Protein AF-A0A9W7E853-F1 (afdb_monomer_lite)

Sequence (325 aa):
MSNEQLIPQIEAALKRLYDPRTSSLDRQKVESDLSLFKTSTPKSYLASLTSLTSHINDTGPSLSHHLQFFLGNVLLHFSGPKVLEGLGGEERRELERGVKNLVNNSFILHPGMLSRPTLQKILLTYVHISKASSSPQNPHFLTEIISTCSNSDPSIASLGSKLLSLIVEEFPNFEPPHTMRGHRRSEISSLLHSALPTIASCLPLTSSNPSTQRSSLNALLTILTYPTRFKITRTYNISPCITLPLVSSLLSTISTNSTNKTLALMCLNEITSQNCYPNEMAKEFIVKLASHVNQVVGEYTKILKNGGGTNVARTKPSEERSDEL

Structure (mmCIF, N/CA/C/O backbone):
data_AF-A0A9W7E853-F1
#
_entry.id   AF-A0A9W7E853-F1
#
loop_
_atom_site.group_PDB
_atom_site.id
_atom_site.type_symbol
_atom_site.label_atom_id
_atom_site.label_alt_id
_atom_site.label_comp_id
_atom_site.label_asym_id
_atom_site.label_entity_id
_atom_site.label_seq_id
_atom_site.pdbx_PDB_ins_code
_atom_site.Cartn_x
_atom_site.Cartn_y
_atom_site.Cartn_z
_atom_site.occupancy
_atom_site.B_iso_or_equiv
_atom_site.auth_seq_id
_atom_site.auth_comp_id
_atom_site.auth_asym_id
_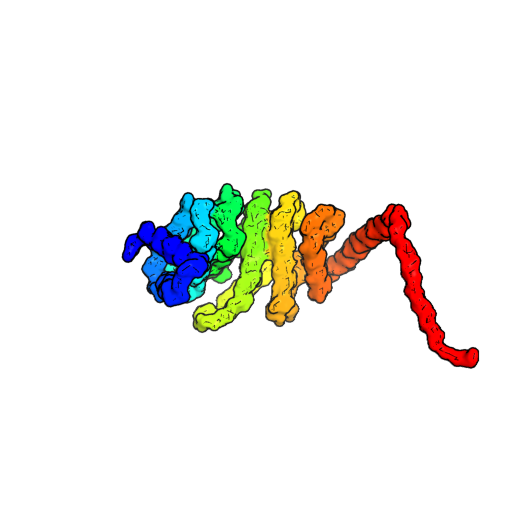atom_site.auth_atom_id
_atom_site.pdbx_PDB_model_num
ATOM 1 N N . MET A 1 1 ? -12.974 13.105 29.866 1.00 46.53 1 MET A N 1
ATOM 2 C CA . MET A 1 1 ? -12.548 11.737 30.239 1.00 46.53 1 MET A CA 1
ATOM 3 C C . MET A 1 1 ? -11.041 11.672 30.091 1.00 46.53 1 MET A C 1
ATOM 5 O O . MET A 1 1 ? -10.542 12.271 29.146 1.00 46.53 1 MET A O 1
ATOM 9 N N . SER A 1 2 ? -10.315 11.040 31.014 1.00 52.38 2 SER A N 1
ATOM 10 C CA . SER A 1 2 ? -8.870 10.860 30.837 1.00 52.38 2 SER A CA 1
ATOM 11 C C . SER A 1 2 ? -8.611 9.893 29.675 1.00 52.38 2 SER A C 1
ATOM 13 O O . SER A 1 2 ? -9.324 8.900 29.518 1.00 52.38 2 SER A O 1
ATOM 15 N N . ASN A 1 3 ? -7.601 10.184 28.848 1.00 56.66 3 ASN A N 1
ATOM 16 C CA . ASN A 1 3 ? -7.241 9.349 27.693 1.00 56.66 3 ASN A CA 1
ATOM 17 C C . ASN A 1 3 ? -6.871 7.906 28.100 1.00 56.66 3 ASN A C 1
ATOM 19 O O . ASN A 1 3 ? -7.054 6.983 27.313 1.00 56.66 3 ASN A O 1
ATOM 23 N N . GLU A 1 4 ? -6.435 7.693 29.345 1.00 57.66 4 GLU A N 1
ATOM 24 C CA . GLU A 1 4 ? -6.034 6.383 29.881 1.00 57.66 4 GLU A CA 1
ATOM 25 C C . GLU A 1 4 ? -7.196 5.390 30.058 1.00 57.66 4 GLU A C 1
ATOM 27 O O . GLU A 1 4 ? -6.991 4.183 29.965 1.00 57.66 4 GLU A O 1
ATOM 32 N N . GLN A 1 5 ? -8.432 5.861 30.262 1.00 68.25 5 GLN A N 1
ATOM 33 C CA . GLN A 1 5 ? -9.602 4.977 30.418 1.00 68.25 5 GLN A CA 1
ATOM 34 C C . GLN A 1 5 ? -10.330 4.692 29.099 1.00 68.25 5 GLN A C 1
ATOM 36 O O . GLN A 1 5 ? -11.185 3.809 29.036 1.00 68.25 5 GLN A O 1
ATOM 41 N N . LEU A 1 6 ? -9.993 5.425 28.040 1.00 74.75 6 LEU A N 1
ATOM 42 C CA . LEU A 1 6 ? -10.705 5.392 26.769 1.00 74.75 6 LEU A CA 1
ATOM 43 C C . LEU A 1 6 ? -10.485 4.076 26.008 1.00 74.75 6 LEU A C 1
ATOM 45 O O . LEU A 1 6 ? -11.437 3.483 25.506 1.00 74.75 6 LEU A O 1
ATOM 49 N N . ILE A 1 7 ? -9.242 3.596 25.931 1.00 76.44 7 ILE A N 1
ATOM 50 C CA . ILE A 1 7 ? -8.906 2.403 25.139 1.00 76.44 7 ILE A CA 1
ATOM 51 C C . ILE A 1 7 ? -9.523 1.123 25.728 1.00 76.44 7 ILE A C 1
ATOM 53 O O . ILE A 1 7 ? -10.171 0.395 24.972 1.00 76.44 7 ILE A O 1
ATOM 57 N N . PRO A 1 8 ? -9.443 0.863 27.051 1.00 81.25 8 PRO A N 1
ATOM 58 C CA . PRO A 1 8 ? -10.128 -0.283 27.653 1.00 81.25 8 PRO A CA 1
ATOM 59 C C . PRO A 1 8 ? -11.650 -0.257 27.448 1.00 81.25 8 PRO A C 1
ATOM 61 O O . PRO A 1 8 ? -12.274 -1.301 27.254 1.00 81.25 8 PRO A O 1
ATOM 64 N N . GLN A 1 9 ? -12.264 0.931 27.449 1.00 82.00 9 GLN A N 1
ATOM 65 C CA . GLN A 1 9 ? -13.699 1.086 27.193 1.00 82.00 9 GLN A CA 1
ATOM 66 C C . GLN A 1 9 ? -14.059 0.794 25.734 1.00 82.00 9 GLN A C 1
ATOM 68 O O . GLN A 1 9 ? -15.041 0.095 25.484 1.00 82.00 9 GLN A O 1
ATOM 73 N N . ILE A 1 10 ? -13.249 1.263 24.779 1.00 84.25 10 ILE A N 1
ATOM 74 C CA . ILE A 1 10 ? -13.399 0.926 23.357 1.00 84.25 10 ILE A CA 1
ATOM 75 C C . ILE A 1 10 ? -13.257 -0.583 23.160 1.00 84.25 10 ILE A C 1
ATOM 77 O O . ILE A 1 10 ? -14.055 -1.188 22.449 1.00 84.25 10 ILE A O 1
ATOM 81 N N . GLU A 1 11 ? -12.284 -1.222 23.806 1.00 85.38 11 GLU A N 1
ATOM 82 C CA . GLU A 1 11 ? -12.107 -2.668 23.697 1.00 85.38 11 GLU A CA 1
ATOM 83 C C . GLU A 1 11 ? -13.315 -3.436 24.250 1.00 85.38 11 GLU A C 1
ATOM 85 O O . GLU A 1 11 ? -13.808 -4.367 23.609 1.00 85.38 11 GLU A O 1
ATOM 90 N N . ALA A 1 12 ? -13.833 -3.027 25.411 1.00 86.56 12 ALA A N 1
ATOM 91 C CA . ALA A 1 12 ? -15.042 -3.607 25.986 1.00 86.56 12 ALA A CA 1
ATOM 92 C C . ALA A 1 12 ? -16.266 -3.401 25.077 1.00 86.56 12 ALA A C 1
ATOM 94 O O . ALA A 1 12 ? -17.067 -4.321 24.907 1.00 86.56 12 ALA A O 1
ATOM 95 N N . ALA A 1 13 ? -16.394 -2.224 24.460 1.00 87.75 13 ALA A N 1
ATOM 96 C CA . ALA A 1 13 ? -17.446 -1.917 23.498 1.00 87.75 13 ALA A CA 1
ATOM 97 C C . ALA A 1 13 ? -17.342 -2.805 22.247 1.00 87.75 13 ALA A C 1
ATOM 99 O O . ALA A 1 13 ? -18.321 -3.440 21.862 1.00 87.75 13 ALA A O 1
ATOM 100 N N . LEU A 1 14 ? -16.149 -2.948 21.664 1.00 88.88 14 LEU A N 1
ATOM 101 C CA . LEU A 1 14 ? -15.919 -3.818 20.506 1.00 88.88 14 LEU A CA 1
ATOM 102 C C . LEU A 1 14 ? -16.202 -5.290 20.826 1.00 88.88 14 LEU A C 1
ATOM 104 O O . LEU A 1 14 ? -16.807 -5.979 20.009 1.00 88.88 14 LEU A O 1
ATOM 108 N N . LYS A 1 15 ? -15.828 -5.772 22.019 1.00 89.19 15 LYS A N 1
ATOM 109 C CA . LYS A 1 15 ? -16.166 -7.136 22.462 1.00 89.19 15 LYS A CA 1
ATOM 110 C C . LYS A 1 15 ? -17.676 -7.364 22.469 1.00 89.19 15 LYS A C 1
ATOM 112 O O . LYS A 1 15 ? -18.119 -8.381 21.956 1.00 89.19 15 LYS A O 1
ATOM 117 N N . ARG A 1 16 ? -18.466 -6.407 22.972 1.00 88.50 16 ARG A N 1
ATOM 118 C CA . ARG A 1 16 ? -19.939 -6.489 22.930 1.00 88.50 16 ARG A CA 1
ATOM 119 C C . ARG A 1 16 ? -20.466 -6.436 21.499 1.00 88.50 16 ARG A C 1
ATOM 121 O O . ARG A 1 16 ? -21.349 -7.215 21.159 1.00 88.50 16 ARG A O 1
ATOM 128 N N . LEU A 1 17 ? -19.919 -5.553 20.664 1.00 90.69 17 LEU A N 1
ATOM 129 C CA . LEU A 1 17 ? -20.357 -5.382 19.279 1.00 90.69 17 LEU A CA 1
ATOM 130 C C . LEU A 1 17 ? -20.241 -6.679 18.466 1.00 90.69 17 LEU A C 1
ATOM 132 O O . LEU A 1 17 ? -21.180 -7.050 17.765 1.00 90.69 17 LEU A O 1
ATOM 136 N N . TYR A 1 18 ? -19.110 -7.376 18.593 1.00 88.25 18 TYR A N 1
ATOM 137 C CA . TYR A 1 18 ? -18.832 -8.611 17.854 1.00 88.25 18 TYR A CA 1
ATOM 138 C C . TYR A 1 18 ? -19.276 -9.893 18.578 1.00 88.25 18 TYR A C 1
ATOM 140 O O . TYR A 1 18 ? -19.138 -10.978 18.014 1.00 88.25 18 TYR A O 1
ATOM 148 N N . ASP A 1 19 ? -19.823 -9.806 19.796 1.00 89.31 19 ASP A N 1
ATOM 149 C CA . ASP A 1 19 ? -20.374 -10.974 20.487 1.00 89.31 19 ASP A CA 1
ATOM 150 C C . ASP A 1 19 ? -21.728 -11.361 19.858 1.00 89.31 19 ASP A C 1
ATOM 152 O O . ASP A 1 19 ? -22.664 -10.546 19.862 1.00 89.31 19 ASP A O 1
ATOM 156 N N . PRO A 1 20 ? -21.882 -12.595 19.328 1.00 89.25 20 PRO A N 1
ATOM 157 C CA . PRO A 1 20 ? -23.130 -13.070 18.735 1.00 89.25 20 PRO A CA 1
ATOM 158 C C . PRO A 1 20 ? -24.325 -13.028 19.700 1.00 89.25 20 PRO A C 1
ATOM 160 O O . PRO A 1 20 ? -25.459 -12.956 19.232 1.00 89.25 20 PRO A O 1
ATOM 163 N N . ARG A 1 21 ? -24.086 -13.030 21.018 1.00 92.75 21 ARG A N 1
ATOM 164 C CA . ARG A 1 21 ? -25.113 -13.029 22.074 1.00 92.75 21 ARG A CA 1
ATOM 165 C C . ARG A 1 21 ? -25.643 -11.637 22.417 1.00 92.75 21 ARG A C 1
ATOM 167 O O . ARG A 1 21 ? -26.672 -11.533 23.079 1.00 92.75 21 ARG A O 1
ATOM 174 N N . THR A 1 22 ? -24.962 -10.575 21.991 1.00 91.31 22 THR A N 1
ATOM 175 C CA . THR A 1 22 ? -25.400 -9.196 22.244 1.00 91.31 22 THR A CA 1
ATOM 176 C C . THR A 1 22 ? -26.661 -8.876 21.448 1.00 91.31 22 THR A C 1
ATOM 178 O O . THR A 1 22 ? -26.741 -9.181 20.255 1.00 91.31 22 THR A O 1
ATOM 181 N N . SER A 1 23 ? -27.640 -8.240 22.100 1.00 93.94 23 SER A N 1
ATOM 182 C CA . SER A 1 23 ? -28.913 -7.866 21.477 1.00 93.94 23 SER A CA 1
ATOM 183 C C . SER A 1 23 ? -28.716 -6.853 20.338 1.00 93.94 23 SER A C 1
ATOM 185 O O . SER A 1 23 ? -27.751 -6.086 20.326 1.00 93.94 23 SER A O 1
ATOM 187 N N . SER A 1 24 ? -29.636 -6.820 19.369 1.00 91.88 24 SER A N 1
ATOM 188 C CA . SER A 1 24 ? -29.575 -5.863 18.252 1.00 91.88 24 SER A CA 1
ATOM 189 C C . SER A 1 24 ? -29.629 -4.405 18.723 1.00 91.88 24 SER A C 1
ATOM 191 O O . SER A 1 24 ? -28.895 -3.570 18.197 1.00 91.88 24 SER A O 1
ATOM 193 N N . LEU A 1 25 ? -30.444 -4.114 19.741 1.00 92.25 25 LEU A N 1
ATOM 194 C CA . LEU A 1 25 ? -30.567 -2.787 20.347 1.00 92.25 25 LEU A CA 1
ATOM 195 C C . LEU A 1 25 ? -29.253 -2.353 21.016 1.00 92.25 25 LEU A C 1
ATOM 197 O O . LEU A 1 25 ? -28.788 -1.233 20.806 1.00 92.25 25 LEU A O 1
ATOM 201 N N . ASP A 1 26 ? -28.623 -3.254 21.774 1.00 89.44 26 ASP A N 1
ATOM 202 C CA . ASP A 1 26 ? -27.344 -2.968 22.427 1.00 89.44 26 ASP A CA 1
ATOM 203 C C . ASP A 1 26 ? -26.219 -2.786 21.405 1.00 89.44 26 ASP A C 1
ATOM 205 O O . ASP A 1 26 ? -25.385 -1.897 21.572 1.00 89.44 26 ASP A O 1
ATOM 209 N N . ARG A 1 27 ? -26.209 -3.567 20.313 1.00 89.50 27 ARG A N 1
ATOM 210 C CA . ARG A 1 27 ? -25.250 -3.370 19.213 1.00 89.50 27 ARG A CA 1
ATOM 211 C C . ARG A 1 27 ? -25.406 -1.999 18.566 1.00 89.50 27 ARG A C 1
ATOM 213 O O . ARG A 1 27 ? -24.406 -1.307 18.424 1.00 89.50 27 ARG A O 1
ATOM 220 N N . GLN A 1 28 ? -26.630 -1.574 18.245 1.00 89.81 28 GLN A N 1
ATOM 221 C CA . GLN A 1 28 ? -26.878 -0.244 17.670 1.00 89.81 28 GLN A CA 1
ATOM 222 C C . GLN A 1 28 ? -26.413 0.879 18.600 1.00 89.81 28 GLN A C 1
ATOM 224 O O . GLN A 1 28 ? -25.805 1.849 18.148 1.00 89.81 28 GLN A O 1
ATOM 229 N N . LYS A 1 29 ? -26.648 0.738 19.910 1.00 89.38 29 LYS A N 1
ATOM 230 C CA . LYS A 1 29 ? -26.163 1.704 20.898 1.00 89.38 29 LYS A CA 1
ATOM 231 C C . LYS A 1 29 ? -24.634 1.764 20.919 1.00 89.38 29 LYS A C 1
ATOM 233 O O . LYS A 1 29 ? -24.069 2.849 20.845 1.00 89.38 29 LYS A O 1
ATOM 238 N N . VAL A 1 30 ? -23.970 0.609 20.943 1.00 88.88 30 VAL A N 1
ATOM 239 C CA . VAL A 1 30 ? -22.504 0.523 20.899 1.00 88.88 30 VAL A CA 1
ATOM 240 C C . VAL A 1 30 ? -21.937 1.110 19.600 1.00 88.88 30 VAL A C 1
ATOM 242 O O . VAL A 1 30 ? -20.944 1.832 19.649 1.00 88.88 30 VAL A O 1
ATOM 245 N N . GLU A 1 31 ? -22.552 0.851 18.445 1.00 86.81 31 GLU A N 1
ATOM 246 C CA . GLU A 1 31 ? -22.149 1.455 17.166 1.00 86.81 31 GLU A CA 1
ATOM 247 C C . GLU A 1 31 ? -22.293 2.975 17.185 1.00 86.81 31 GLU A C 1
ATOM 249 O O . GLU A 1 31 ? -21.373 3.680 16.769 1.00 86.81 31 GLU A O 1
ATOM 254 N N . SER A 1 32 ? -23.412 3.480 17.712 1.00 85.56 32 SER A N 1
ATOM 255 C CA . SER A 1 32 ? -23.642 4.912 17.891 1.00 85.56 32 SER A CA 1
ATOM 256 C C . SER A 1 32 ? -22.562 5.528 18.784 1.00 85.56 32 SER A C 1
ATOM 258 O O . SER A 1 32 ? -21.917 6.495 18.379 1.00 85.56 32 SER A O 1
ATOM 260 N N . ASP A 1 33 ? -22.280 4.929 19.941 1.00 83.19 33 ASP A N 1
ATOM 261 C CA . ASP A 1 33 ? -21.270 5.420 20.885 1.00 83.19 33 ASP A CA 1
ATOM 262 C C . ASP A 1 33 ? -19.856 5.422 20.270 1.00 83.19 33 ASP A C 1
ATOM 264 O O . ASP A 1 33 ? -19.110 6.396 20.391 1.00 83.19 33 ASP A O 1
ATOM 268 N N . LEU A 1 34 ? -19.494 4.366 19.533 1.00 83.62 34 LEU A N 1
ATOM 269 C CA . LEU A 1 34 ? -18.225 4.291 18.800 1.00 83.62 34 LEU A CA 1
ATOM 270 C C . LEU A 1 34 ? -18.165 5.278 17.622 1.00 83.62 34 LEU A C 1
ATOM 272 O O . LEU A 1 34 ? -17.079 5.738 17.262 1.00 83.62 34 LEU A O 1
ATOM 276 N N . SER A 1 35 ? -19.302 5.618 17.012 1.00 80.44 35 SER A N 1
ATOM 277 C CA . SER A 1 35 ? -19.371 6.607 15.933 1.00 80.44 35 SER A CA 1
ATOM 278 C C . SER A 1 35 ? -19.188 8.034 16.446 1.00 80.44 35 SER A C 1
ATOM 280 O O . SER A 1 35 ? -18.512 8.824 15.786 1.00 80.44 35 SER A O 1
ATOM 282 N N . LEU A 1 36 ? -19.673 8.334 17.658 1.00 75.44 36 LEU A N 1
ATOM 283 C CA . LEU A 1 36 ? -19.478 9.628 18.316 1.00 75.44 36 LEU A CA 1
ATOM 284 C C . LEU A 1 36 ? -17.994 9.942 18.517 1.00 75.44 36 LEU A C 1
ATOM 286 O O . LEU A 1 36 ? -17.584 11.100 18.437 1.00 75.44 36 LEU A O 1
ATOM 290 N N . PHE A 1 37 ? -17.164 8.905 18.670 1.00 70.56 37 PHE A N 1
ATOM 291 C CA . PHE A 1 37 ? -15.714 9.051 18.717 1.00 70.56 37 PHE A CA 1
ATOM 292 C C . PHE A 1 37 ? -15.145 9.741 17.467 1.00 70.56 37 PHE A C 1
ATOM 294 O O . PHE A 1 37 ? -14.147 10.448 17.558 1.00 70.56 37 PHE A O 1
ATOM 301 N N . LYS A 1 38 ? -15.789 9.590 16.304 1.00 66.81 38 LYS A N 1
ATOM 302 C CA . LYS A 1 38 ? -15.373 10.188 15.026 1.00 66.81 38 LYS A CA 1
ATOM 303 C C . LYS A 1 38 ? -15.909 11.612 14.794 1.00 66.81 38 LYS A C 1
ATOM 305 O O . LYS A 1 38 ? -15.484 12.240 13.824 1.00 66.81 38 LYS A O 1
ATOM 310 N N . THR A 1 39 ? -16.838 12.108 15.620 1.00 64.69 39 THR A N 1
ATOM 311 C CA . THR A 1 39 ? -17.609 13.346 15.357 1.00 64.69 39 THR A CA 1
ATOM 312 C C . THR A 1 39 ? -17.397 14.503 16.349 1.00 64.69 39 THR A C 1
ATOM 314 O O . THR A 1 39 ? -17.970 15.571 16.153 1.00 64.69 39 THR A O 1
ATOM 317 N N . SER A 1 40 ? -16.607 14.325 17.409 1.00 60.56 40 SER A N 1
ATOM 318 C CA . SER A 1 40 ? -16.110 15.369 18.328 1.00 60.56 40 SER A CA 1
ATOM 319 C C . SER A 1 40 ? -15.268 16.464 17.622 1.00 60.56 40 SER A C 1
ATOM 321 O O . SER A 1 40 ? -15.069 16.453 16.410 1.00 60.56 40 SER A O 1
ATOM 323 N N . THR A 1 41 ? -14.789 17.479 18.353 1.00 56.69 41 THR A N 1
ATOM 324 C CA . THR A 1 41 ? -14.128 18.670 17.774 1.00 56.69 41 THR A CA 1
ATOM 325 C C . THR A 1 41 ? -12.612 18.494 17.517 1.00 56.69 41 THR A C 1
ATOM 327 O O . THR A 1 41 ? -11.916 17.937 18.370 1.00 56.69 41 THR A O 1
ATOM 330 N N . PRO A 1 42 ? -12.044 19.050 16.417 1.00 58.12 42 PRO A N 1
ATOM 331 C CA . PRO A 1 42 ? -10.660 18.823 15.950 1.00 58.12 42 PRO A CA 1
ATOM 332 C C . PRO A 1 42 ? -9.539 18.959 16.997 1.00 58.12 42 PRO A C 1
ATOM 334 O O . PRO A 1 42 ? -8.662 18.103 17.068 1.00 58.12 42 PRO A O 1
ATOM 337 N N . LYS A 1 43 ? -9.576 19.995 17.847 1.00 58.78 43 LYS A N 1
ATOM 338 C CA . LYS A 1 43 ? -8.529 20.262 18.857 1.00 58.78 43 LYS A CA 1
ATOM 339 C C . LYS A 1 43 ? -8.526 19.277 20.027 1.00 58.78 43 LYS A C 1
ATOM 341 O O . LYS A 1 43 ? -7.485 19.044 20.628 1.00 58.78 43 LYS A O 1
ATOM 346 N N . SER A 1 44 ? -9.675 18.681 20.346 1.00 61.97 44 SER A N 1
ATOM 347 C CA . SER A 1 44 ? -9.773 17.688 21.424 1.00 61.97 44 SER A CA 1
ATOM 348 C C . SER A 1 44 ? -9.140 16.340 21.054 1.00 61.97 44 SER A C 1
ATOM 350 O O . SER A 1 44 ? -8.879 15.523 21.934 1.00 61.97 44 SER A O 1
ATOM 352 N N . TYR A 1 45 ? -8.843 16.124 19.768 1.00 67.88 45 TYR A N 1
ATOM 353 C CA . TYR A 1 45 ? -8.383 14.839 19.258 1.00 67.88 45 TYR A CA 1
ATOM 354 C C . TYR A 1 45 ? -6.885 14.644 19.218 1.00 67.88 45 TYR A C 1
ATOM 356 O O . TYR A 1 45 ? -6.477 13.492 19.232 1.00 67.88 45 TYR A O 1
ATOM 364 N N . LEU A 1 46 ? -6.061 15.695 19.175 1.00 69.94 46 LEU A N 1
ATOM 365 C CA . LEU A 1 46 ? -4.611 15.502 19.077 1.00 69.94 46 LEU A CA 1
ATOM 366 C C . LEU A 1 46 ? -4.094 14.653 20.243 1.00 69.94 46 LEU A C 1
ATOM 368 O O . LEU A 1 46 ? -3.421 13.655 20.022 1.00 69.94 46 LEU A O 1
ATOM 372 N N . ALA A 1 47 ? -4.514 14.970 21.470 1.00 70.69 47 ALA A N 1
ATOM 373 C CA . ALA A 1 47 ? -4.142 14.200 22.653 1.00 70.69 47 ALA A CA 1
ATOM 374 C C . ALA A 1 47 ? -4.608 12.735 22.567 1.00 70.69 47 ALA A C 1
ATOM 376 O O . ALA A 1 47 ? -3.868 11.826 22.941 1.00 70.69 47 ALA A O 1
ATOM 377 N N . SER A 1 48 ? -5.814 12.491 22.045 1.00 72.12 48 SER A N 1
ATOM 378 C CA . SER A 1 48 ? -6.318 11.133 21.830 1.00 72.12 48 SER A CA 1
ATOM 379 C C . SER A 1 48 ? -5.578 10.422 20.695 1.00 72.12 48 SER A C 1
ATOM 381 O O . SER A 1 48 ? -5.285 9.246 20.828 1.00 72.12 48 SER A O 1
ATOM 383 N N . LEU A 1 49 ? -5.206 11.104 19.611 1.00 75.75 49 LEU A N 1
ATOM 384 C CA . LEU A 1 49 ? -4.456 10.536 18.489 1.00 75.75 49 LEU A CA 1
ATOM 385 C C . LEU A 1 49 ? -3.022 10.194 18.885 1.00 75.75 49 LEU A C 1
ATOM 387 O O . LEU A 1 49 ? -2.581 9.076 18.628 1.00 75.75 49 LEU A O 1
ATOM 391 N N . THR A 1 50 ? -2.317 11.103 19.561 1.00 77.00 50 THR A N 1
ATOM 392 C CA . THR A 1 50 ? -0.980 10.840 20.101 1.00 77.00 50 THR A CA 1
ATOM 393 C C . THR A 1 50 ? -1.043 9.672 21.088 1.00 77.00 50 THR A C 1
ATOM 395 O O . THR A 1 50 ? -0.275 8.720 20.956 1.00 77.00 50 THR A O 1
ATOM 398 N N . SER A 1 51 ? -2.027 9.658 21.995 1.00 76.00 51 SER A N 1
ATOM 399 C CA . SER A 1 51 ? -2.242 8.544 22.930 1.00 76.00 51 SER A CA 1
ATOM 400 C C . SER A 1 51 ? -2.540 7.219 22.217 1.00 76.00 51 SER A C 1
ATOM 402 O O . SER A 1 51 ? -1.956 6.196 22.566 1.00 76.00 51 SER A O 1
ATOM 404 N N . LEU A 1 52 ? -3.376 7.230 21.173 1.00 77.50 52 LEU A N 1
ATOM 405 C CA . LEU A 1 52 ? -3.673 6.049 20.362 1.00 77.50 52 LEU A CA 1
ATOM 406 C C . LEU A 1 52 ? -2.430 5.537 19.628 1.00 77.50 52 LEU A C 1
ATOM 408 O O . LEU A 1 52 ? -2.165 4.339 19.653 1.00 77.50 52 LEU A O 1
ATOM 412 N N . THR A 1 53 ? -1.652 6.420 18.995 1.00 82.19 53 THR A N 1
ATOM 413 C CA . THR A 1 53 ? -0.412 6.018 18.311 1.00 82.19 53 THR A CA 1
ATOM 414 C C . THR A 1 53 ? 0.621 5.452 19.284 1.00 82.19 53 THR A C 1
ATOM 416 O O . THR A 1 53 ? 1.222 4.427 18.970 1.00 82.19 53 THR A O 1
ATOM 419 N N . SER A 1 54 ? 0.779 6.045 20.476 1.00 82.12 54 SER A N 1
ATOM 420 C CA . SER A 1 54 ? 1.639 5.500 21.536 1.00 82.12 54 SER A CA 1
ATOM 421 C C . SER A 1 54 ? 1.154 4.124 21.972 1.00 82.12 54 SER A C 1
ATOM 423 O O . SER A 1 54 ? 1.914 3.169 21.941 1.00 82.12 54 SER A O 1
ATOM 425 N N . HIS A 1 55 ? -0.139 3.975 22.266 1.00 80.38 55 HIS A N 1
ATOM 426 C CA . HIS A 1 55 ? -0.671 2.708 22.749 1.00 80.38 55 HIS A CA 1
ATOM 427 C C . HIS A 1 55 ? -0.490 1.565 21.743 1.00 80.38 55 HIS A C 1
ATOM 429 O O . HIS A 1 55 ? -0.102 0.466 22.133 1.00 80.38 55 HIS A O 1
ATOM 435 N N . ILE A 1 56 ? -0.720 1.811 20.446 1.00 82.31 56 ILE A N 1
ATOM 436 C CA . ILE A 1 56 ? -0.469 0.798 19.408 1.00 82.31 56 ILE A CA 1
ATOM 437 C C . ILE A 1 56 ? 1.031 0.487 19.301 1.00 82.31 56 ILE A C 1
ATOM 439 O O . ILE A 1 56 ? 1.385 -0.666 19.078 1.00 82.31 56 ILE A O 1
ATOM 443 N N . ASN A 1 57 ? 1.913 1.475 19.472 1.00 81.44 57 ASN A N 1
ATOM 444 C CA . ASN A 1 57 ? 3.358 1.236 19.489 1.00 81.44 57 ASN A CA 1
ATOM 445 C C . ASN A 1 57 ? 3.793 0.370 20.675 1.00 81.44 57 ASN A C 1
ATOM 447 O O . ASN A 1 57 ? 4.591 -0.544 20.490 1.00 81.44 57 ASN A O 1
ATOM 451 N N . ASP A 1 58 ? 3.244 0.630 21.859 1.00 80.62 58 ASP A N 1
ATOM 452 C CA . ASP A 1 58 ? 3.674 -0.012 23.104 1.00 80.62 58 ASP A CA 1
ATOM 453 C C . ASP A 1 58 ? 3.071 -1.415 23.273 1.00 80.62 58 ASP A C 1
ATOM 455 O O . ASP A 1 58 ? 3.702 -2.319 23.818 1.00 80.62 58 ASP A O 1
ATOM 459 N N . THR A 1 59 ? 1.836 -1.612 22.804 1.00 80.38 59 THR A N 1
ATOM 460 C CA . THR A 1 59 ? 1.048 -2.833 23.063 1.00 80.38 59 THR A CA 1
ATOM 461 C C . THR A 1 59 ? 0.578 -3.544 21.799 1.00 80.38 59 THR A C 1
ATOM 463 O O . THR A 1 59 ? -0.093 -4.565 21.887 1.00 80.38 59 THR A O 1
ATOM 466 N N . GLY A 1 60 ? 0.947 -3.058 20.610 1.00 74.88 60 GLY A N 1
ATOM 467 C CA . GLY A 1 60 ? 0.491 -3.561 19.309 1.00 74.88 60 GLY A CA 1
ATOM 468 C C . GLY A 1 60 ? 0.322 -5.084 19.208 1.00 74.88 60 GLY A C 1
ATOM 469 O O . GLY A 1 60 ? -0.775 -5.520 18.848 1.00 74.88 60 GLY A O 1
ATOM 470 N N . PRO A 1 61 ? 1.333 -5.901 19.580 1.00 76.06 61 PRO A N 1
ATOM 471 C CA . PRO A 1 61 ? 1.246 -7.360 19.500 1.00 76.06 61 PRO A CA 1
ATOM 472 C C . PRO A 1 61 ? 0.195 -7.997 20.423 1.00 76.06 61 PRO A C 1
ATOM 474 O O . PRO A 1 61 ? -0.301 -9.076 20.111 1.00 76.06 61 PRO A O 1
ATOM 477 N N . SER A 1 62 ? -0.134 -7.371 21.558 1.00 81.31 62 SER A N 1
ATOM 478 C CA . SER A 1 62 ? -1.096 -7.888 22.543 1.00 81.31 62 SER A CA 1
ATOM 479 C C . SER A 1 62 ? -2.527 -7.384 22.324 1.00 81.31 62 SER A C 1
ATOM 481 O O . SER A 1 62 ? -3.462 -7.912 22.930 1.00 81.31 62 SER A O 1
ATOM 483 N N . LEU A 1 63 ? -2.731 -6.406 21.435 1.00 82.56 63 LEU A N 1
ATOM 484 C CA . LEU A 1 63 ? -4.061 -5.905 21.091 1.00 82.56 63 LEU A CA 1
ATOM 485 C C . LEU A 1 63 ? -4.856 -6.929 20.274 1.00 82.56 63 LEU A C 1
ATOM 487 O O . LEU A 1 63 ? -4.360 -7.510 19.308 1.00 82.56 63 LEU A O 1
ATOM 491 N N . SER A 1 64 ? -6.145 -7.076 20.591 1.00 85.00 64 SER A N 1
ATOM 492 C CA . SER A 1 64 ? -7.050 -7.892 19.773 1.00 85.00 64 SER A CA 1
ATOM 493 C C . SER A 1 64 ? -7.151 -7.358 18.335 1.00 85.00 64 SER A C 1
ATOM 495 O O . SER A 1 64 ? -7.145 -6.146 18.105 1.00 85.00 64 SER A O 1
ATOM 497 N N . HIS A 1 65 ? -7.313 -8.245 17.346 1.00 84.75 65 HIS A N 1
ATOM 498 C CA . HIS A 1 65 ? -7.416 -7.842 15.934 1.00 84.75 65 HIS A CA 1
ATOM 499 C C . HIS A 1 65 ? -8.548 -6.835 15.665 1.00 84.75 65 HIS A C 1
ATOM 501 O O . HIS A 1 65 ? -8.364 -5.905 14.879 1.00 84.75 65 HIS A O 1
ATOM 507 N N . HIS A 1 66 ? -9.694 -6.977 16.341 1.00 85.44 66 HIS A N 1
ATOM 508 C CA . HIS A 1 66 ? -10.816 -6.038 16.233 1.00 85.44 66 HIS A CA 1
ATOM 509 C C . HIS A 1 66 ? -10.437 -4.641 16.735 1.00 85.44 66 HIS A C 1
ATOM 511 O O . HIS A 1 66 ? -10.758 -3.647 16.080 1.00 85.44 66 HIS A O 1
ATOM 517 N N . LEU A 1 67 ? -9.710 -4.563 17.855 1.00 85.12 67 LEU A N 1
ATOM 518 C CA . LEU A 1 67 ? -9.222 -3.300 18.398 1.00 85.12 67 LEU A CA 1
ATOM 519 C C . LEU A 1 67 ? -8.169 -2.677 17.480 1.00 85.12 67 LEU A C 1
ATOM 521 O O . LEU A 1 67 ? -8.321 -1.520 17.100 1.00 85.12 67 LEU A O 1
ATOM 525 N N . GLN A 1 68 ? -7.173 -3.446 17.027 1.00 86.31 68 GLN A N 1
ATOM 526 C CA . GLN A 1 68 ? -6.191 -2.972 16.044 1.00 86.31 68 GLN A CA 1
ATOM 527 C C . GLN A 1 68 ? -6.883 -2.381 14.803 1.00 86.31 68 GLN A C 1
ATOM 529 O O . GLN A 1 68 ? -6.542 -1.292 14.344 1.00 86.31 68 GLN A O 1
ATOM 534 N N . PHE A 1 69 ? -7.871 -3.090 14.249 1.00 87.75 69 PHE A N 1
ATOM 535 C CA . PHE A 1 69 ? -8.585 -2.666 13.045 1.00 87.75 69 PHE A CA 1
ATOM 536 C C . PHE A 1 69 ? -9.431 -1.407 13.265 1.00 87.75 69 PHE A C 1
ATOM 538 O O . PHE A 1 69 ? -9.479 -0.544 12.379 1.00 87.75 69 PHE A O 1
ATOM 545 N N . PHE A 1 70 ? -10.093 -1.302 14.422 1.00 87.56 70 PHE A N 1
ATOM 546 C CA . PHE A 1 70 ? -10.859 -0.122 14.819 1.00 87.56 70 PHE A CA 1
ATOM 547 C C . PHE A 1 70 ? -9.947 1.092 15.000 1.00 87.56 70 PHE A C 1
ATOM 549 O O . PHE A 1 70 ? -10.211 2.138 14.411 1.00 87.56 70 PHE A O 1
ATOM 556 N N . LEU A 1 71 ? -8.832 0.945 15.717 1.00 85.12 71 LEU A N 1
ATOM 557 C CA . LEU A 1 71 ? -7.869 2.027 15.913 1.00 85.12 71 LEU A CA 1
ATOM 558 C C . LEU A 1 71 ? -7.238 2.485 14.589 1.00 85.12 71 LEU A C 1
ATOM 560 O O . LEU A 1 71 ? -7.108 3.683 14.352 1.00 85.12 71 LEU A O 1
ATOM 564 N N . GLY A 1 72 ? -6.952 1.556 13.671 1.00 87.81 72 GLY A N 1
ATOM 565 C CA . GLY A 1 72 ? -6.532 1.901 12.310 1.00 87.81 72 GLY A CA 1
ATOM 566 C C . GLY A 1 72 ? -7.593 2.690 11.528 1.00 87.81 72 GLY A C 1
ATOM 567 O O . GLY A 1 72 ? -7.253 3.622 10.808 1.00 87.81 72 GLY A O 1
ATOM 568 N N . ASN A 1 73 ? -8.885 2.365 11.683 1.00 87.75 73 ASN A N 1
ATOM 569 C CA . ASN A 1 73 ? -9.986 3.141 11.083 1.00 87.75 73 ASN A CA 1
ATOM 570 C C . ASN A 1 73 ? -10.099 4.546 11.669 1.00 87.75 73 ASN A C 1
ATOM 572 O O . ASN A 1 73 ? -10.412 5.492 10.953 1.00 87.75 73 ASN A O 1
ATOM 576 N N . VAL A 1 74 ? -9.905 4.659 12.978 1.00 85.69 74 VAL A N 1
ATOM 577 C CA . VAL A 1 74 ? -9.927 5.926 13.700 1.00 85.69 74 VAL A CA 1
ATOM 578 C C . VAL A 1 74 ? -8.807 6.827 13.186 1.00 85.69 74 VAL A C 1
ATOM 580 O O . VAL A 1 74 ? -9.090 7.927 12.723 1.00 85.69 74 VAL A O 1
ATOM 583 N N . LEU A 1 75 ? -7.562 6.341 13.167 1.00 87.12 75 LEU A N 1
ATOM 584 C CA . LEU A 1 75 ? -6.421 7.095 12.637 1.00 87.12 75 LEU A CA 1
ATOM 585 C C . LEU A 1 75 ? -6.646 7.525 11.182 1.00 87.12 75 LEU A C 1
ATOM 587 O O . LEU A 1 75 ? -6.450 8.694 10.850 1.00 87.12 75 LEU A O 1
ATOM 591 N N . LEU A 1 76 ? -7.153 6.619 10.342 1.00 86.75 76 LEU A N 1
ATOM 592 C CA . LEU A 1 76 ? -7.459 6.930 8.950 1.00 86.75 76 LEU A CA 1
ATOM 593 C C . LEU A 1 76 ? -8.525 8.027 8.820 1.00 86.75 76 LEU A C 1
ATOM 595 O O . LEU A 1 76 ? -8.333 8.971 8.056 1.00 86.75 76 LEU A O 1
ATOM 599 N N . HIS A 1 77 ? -9.613 7.952 9.590 1.00 83.62 77 HIS A N 1
ATOM 600 C CA . HIS A 1 77 ? -10.650 8.991 9.628 1.00 83.62 77 HIS A CA 1
ATOM 601 C C . HIS A 1 77 ? -10.066 10.360 10.001 1.00 83.62 77 HIS A C 1
ATOM 603 O O . HIS A 1 77 ? -10.347 11.363 9.346 1.00 83.62 77 HIS A O 1
ATOM 609 N N . PHE A 1 78 ? -9.193 10.392 11.008 1.00 79.19 78 PHE A N 1
ATOM 610 C CA . PHE A 1 78 ? -8.554 11.620 11.478 1.00 79.19 78 PHE A CA 1
ATOM 611 C C . PHE A 1 78 ? -7.443 12.151 10.565 1.00 79.19 78 PHE A C 1
ATOM 613 O O . PHE A 1 78 ? -7.080 13.319 10.666 1.00 79.19 78 PHE A O 1
ATOM 620 N N . SER A 1 79 ? -6.959 11.348 9.617 1.00 80.31 79 SER A N 1
ATOM 621 C CA . SER A 1 79 ? -6.112 11.827 8.517 1.00 80.31 79 SER A CA 1
ATOM 622 C C . SER A 1 79 ? -6.898 12.494 7.378 1.00 80.31 79 SER A C 1
ATOM 624 O O . SER A 1 79 ? -6.316 12.904 6.376 1.00 80.31 79 SER A O 1
ATOM 626 N N . GLY A 1 80 ? -8.224 12.612 7.505 1.00 77.75 80 GLY A N 1
ATOM 627 C CA . GLY A 1 80 ? -9.067 13.264 6.510 1.00 77.75 80 GLY A CA 1
ATOM 628 C C . GLY A 1 80 ? -8.761 14.767 6.355 1.00 77.75 80 GLY A C 1
ATOM 629 O O . GLY A 1 80 ? -8.445 15.434 7.346 1.00 77.75 80 GLY A O 1
ATOM 630 N N . PRO A 1 81 ? -8.928 15.351 5.148 1.00 71.00 81 PRO A N 1
ATOM 631 C CA . PRO A 1 81 ? -8.583 16.751 4.868 1.00 71.00 81 PRO A CA 1
ATOM 632 C C . PRO A 1 81 ? -9.204 17.755 5.846 1.00 71.00 81 PRO A C 1
ATOM 634 O O . PRO A 1 81 ? -8.508 18.632 6.345 1.00 71.00 81 PRO A O 1
ATOM 637 N N . LYS A 1 82 ? -10.488 17.571 6.191 1.00 71.69 82 LYS A N 1
ATOM 638 C CA . LYS A 1 82 ? -11.227 18.449 7.116 1.00 71.69 82 LYS A CA 1
ATOM 639 C C . LYS A 1 82 ? -10.601 18.516 8.510 1.00 71.69 82 LYS A C 1
ATOM 641 O O . LYS A 1 82 ? -10.624 19.566 9.140 1.00 71.69 82 LYS A O 1
ATOM 646 N N . VAL A 1 83 ? -10.072 17.394 9.000 1.00 75.81 83 VAL A N 1
ATOM 647 C CA . VAL A 1 83 ? -9.423 17.336 10.315 1.00 75.81 83 VAL A CA 1
ATOM 648 C C . VAL A 1 83 ? -8.043 17.968 10.218 1.00 75.81 83 VAL A C 1
ATOM 650 O O . VAL A 1 83 ? -7.726 18.851 11.008 1.00 75.81 83 VAL A O 1
ATOM 653 N N . LEU A 1 84 ? -7.249 17.573 9.217 1.00 76.88 84 LEU A N 1
ATOM 654 C CA . LEU A 1 84 ? -5.883 18.068 9.052 1.00 76.88 84 LEU A CA 1
ATOM 655 C C . LEU A 1 84 ? -5.829 19.584 8.829 1.00 76.88 84 LEU A C 1
ATOM 657 O O . LEU A 1 84 ? -4.931 20.228 9.365 1.00 76.88 84 LEU A O 1
ATOM 661 N N . GLU A 1 85 ? -6.776 20.166 8.086 1.00 75.00 85 GLU A N 1
ATOM 662 C CA . GLU A 1 85 ? -6.912 21.621 7.891 1.00 75.00 85 GLU A CA 1
ATOM 663 C C . GLU A 1 85 ? -7.192 22.376 9.198 1.00 75.00 85 GLU A C 1
ATOM 665 O O . GLU A 1 85 ? -6.752 23.513 9.349 1.00 75.00 85 GLU A O 1
ATOM 670 N N . GLY A 1 86 ? -7.884 21.740 10.148 1.00 73.75 86 GLY A N 1
ATOM 671 C CA . GLY A 1 86 ? -8.175 22.304 11.465 1.00 73.75 86 GLY A CA 1
ATOM 672 C C . GLY A 1 86 ? -7.020 22.220 12.469 1.00 73.75 86 GLY A C 1
ATOM 673 O O . GLY A 1 86 ? -7.130 22.810 13.544 1.00 73.75 86 GLY A O 1
ATOM 674 N N . LEU A 1 87 ? -5.941 21.499 12.140 1.00 75.69 87 LEU A N 1
ATOM 675 C CA . LEU A 1 87 ? -4.746 21.360 12.976 1.00 75.69 87 LEU A CA 1
ATOM 676 C C . LEU A 1 87 ? -3.689 22.413 12.624 1.00 75.69 87 LEU A C 1
ATOM 678 O O . LEU A 1 87 ? -3.412 22.682 11.451 1.00 75.69 87 LEU A O 1
ATOM 682 N N . GLY A 1 88 ? -3.041 22.957 13.652 1.00 77.44 88 GLY A N 1
ATOM 683 C CA . GLY A 1 88 ? -1.856 23.795 13.523 1.00 77.44 88 GLY A CA 1
ATOM 684 C C . GLY A 1 88 ? -0.636 23.025 12.999 1.00 77.44 88 GLY A C 1
ATOM 685 O O . GLY A 1 88 ? -0.587 21.794 12.993 1.00 77.44 88 GLY A O 1
ATOM 686 N N . GLY A 1 89 ? 0.393 23.758 12.561 1.00 80.31 89 GLY A N 1
ATOM 687 C CA . GLY A 1 89 ? 1.592 23.162 11.955 1.00 80.31 89 GLY A CA 1
ATOM 688 C C . GLY A 1 89 ? 2.446 22.307 12.905 1.00 80.31 89 GLY A C 1
ATOM 689 O O . GLY A 1 89 ? 3.097 21.368 12.454 1.00 80.31 89 GLY A O 1
ATOM 690 N N . GLU A 1 90 ? 2.472 22.609 14.206 1.00 81.75 90 GLU A N 1
ATOM 691 C CA . GLU A 1 90 ? 3.131 21.754 15.214 1.00 81.75 90 GLU A CA 1
ATOM 692 C C . GLU A 1 90 ? 2.322 20.481 15.486 1.00 81.75 90 GLU A C 1
ATOM 694 O O . GLU A 1 90 ? 2.862 19.381 15.439 1.00 81.75 90 GLU A O 1
ATOM 699 N N . GLU A 1 91 ? 1.008 20.620 15.662 1.00 79.81 91 GLU A N 1
ATOM 700 C CA . GLU A 1 91 ? 0.083 19.511 15.930 1.00 79.81 91 GLU A CA 1
ATOM 701 C C . GLU A 1 91 ? 0.113 18.476 14.796 1.00 79.81 91 GLU A C 1
ATOM 703 O O . GLU A 1 91 ? 0.195 17.268 15.023 1.00 79.81 91 GLU A O 1
ATOM 708 N N . ARG A 1 92 ? 0.132 18.953 13.545 1.00 79.75 92 ARG A N 1
ATOM 709 C CA . ARG A 1 92 ? 0.261 18.085 12.372 1.00 79.75 92 ARG A CA 1
ATOM 710 C C . ARG A 1 92 ? 1.597 17.339 12.350 1.00 79.75 92 ARG A C 1
ATOM 712 O O . ARG A 1 92 ? 1.615 16.155 12.025 1.00 79.75 92 ARG A O 1
ATOM 719 N N . ARG A 1 93 ? 2.701 17.999 12.721 1.00 83.12 93 ARG A N 1
ATOM 720 C CA . ARG A 1 93 ? 4.035 17.375 12.789 1.00 83.12 93 ARG A CA 1
ATOM 721 C C . ARG A 1 93 ? 4.137 16.339 13.903 1.00 83.12 93 ARG A C 1
ATOM 723 O O . ARG A 1 93 ? 4.805 15.323 13.721 1.00 83.12 93 ARG A O 1
ATOM 730 N N . GLU A 1 94 ? 3.496 16.575 15.042 1.00 84.31 94 GLU A N 1
ATOM 731 C CA . GLU A 1 94 ? 3.439 15.606 16.138 1.00 84.31 94 GLU A CA 1
ATOM 732 C C . GLU A 1 94 ? 2.698 14.334 15.712 1.00 84.31 94 GLU A C 1
ATOM 734 O O . GLU A 1 94 ? 3.230 13.232 15.865 1.00 84.31 94 GLU A O 1
ATOM 739 N N . LEU A 1 95 ? 1.528 14.492 15.086 1.00 84.69 95 LEU A N 1
ATOM 740 C CA . LEU A 1 95 ? 0.759 13.376 14.541 1.00 84.69 95 LEU A CA 1
ATOM 741 C C . LEU A 1 95 ? 1.548 12.613 13.467 1.00 84.69 95 LEU A C 1
ATOM 743 O O . LEU A 1 95 ? 1.613 11.384 13.498 1.00 84.69 95 LEU A O 1
ATOM 747 N N . GLU A 1 96 ? 2.186 13.334 12.541 1.00 86.12 96 GLU A N 1
ATOM 748 C CA . GLU A 1 96 ? 3.035 12.748 11.500 1.00 86.12 96 GLU A CA 1
ATOM 749 C C . GLU A 1 96 ? 4.169 11.911 12.101 1.00 86.12 96 GLU A C 1
ATOM 751 O O . GLU A 1 96 ? 4.396 10.779 11.675 1.00 86.12 96 GLU A O 1
ATOM 756 N N . ARG A 1 97 ? 4.837 12.425 13.140 1.00 87.38 97 ARG A N 1
ATOM 757 C CA . ARG A 1 97 ? 5.902 11.712 13.856 1.00 87.38 97 ARG A CA 1
ATOM 758 C C . ARG A 1 97 ? 5.383 10.440 14.528 1.00 87.38 97 ARG A C 1
ATOM 760 O O . ARG A 1 97 ? 6.011 9.392 14.393 1.00 87.38 97 ARG A O 1
ATOM 767 N N . GLY A 1 98 ? 4.241 10.511 15.215 1.00 87.31 98 GLY A N 1
ATOM 768 C CA . GLY A 1 98 ? 3.628 9.356 15.880 1.00 87.31 98 GLY A CA 1
ATOM 769 C C . GLY A 1 98 ? 3.254 8.244 14.897 1.00 87.31 98 GLY A C 1
ATOM 770 O O . GLY A 1 98 ? 3.591 7.077 15.110 1.00 87.31 98 GLY A O 1
ATOM 771 N N . VAL A 1 99 ? 2.631 8.608 13.772 1.00 89.94 99 VAL A N 1
ATOM 772 C CA . VAL A 1 99 ? 2.259 7.656 12.714 1.00 89.94 99 VAL A CA 1
ATOM 773 C C . VAL A 1 99 ? 3.495 7.098 12.005 1.00 89.94 99 VAL A C 1
ATOM 775 O O . VAL A 1 99 ? 3.551 5.896 11.753 1.00 89.94 99 VAL A O 1
ATOM 778 N N . LYS A 1 100 ? 4.515 7.919 11.733 1.00 89.25 100 LYS A N 1
ATOM 779 C CA . LYS A 1 100 ? 5.784 7.462 11.146 1.00 89.25 100 LYS A CA 1
ATOM 780 C C . LYS A 1 100 ? 6.480 6.427 12.030 1.00 89.25 100 LYS A C 1
ATOM 782 O O . LYS A 1 100 ? 6.909 5.387 11.534 1.00 89.25 100 LYS A O 1
ATOM 787 N N . ASN A 1 101 ? 6.541 6.673 13.339 1.00 89.06 101 ASN A N 1
ATOM 788 C CA . ASN A 1 101 ? 7.077 5.707 14.299 1.00 89.06 101 ASN A CA 1
ATOM 789 C C . ASN A 1 101 ? 6.279 4.402 14.270 1.00 89.06 101 ASN A C 1
ATOM 791 O O . ASN A 1 101 ? 6.871 3.328 14.236 1.00 89.06 101 ASN A O 1
ATOM 795 N N . LEU A 1 102 ? 4.950 4.491 14.188 1.00 89.00 102 LEU A N 1
ATOM 796 C CA . LEU A 1 102 ? 4.098 3.313 14.080 1.00 89.00 102 LEU A CA 1
ATOM 797 C C . LEU A 1 102 ? 4.344 2.518 12.797 1.00 89.00 102 LEU A C 1
ATOM 799 O O . LEU A 1 102 ? 4.413 1.291 12.853 1.00 89.00 102 LEU A O 1
ATOM 803 N N . VAL A 1 103 ? 4.529 3.182 11.656 1.00 89.69 103 VAL A N 1
ATOM 804 C CA . VAL A 1 103 ? 4.913 2.524 10.398 1.00 89.69 103 VAL A CA 1
ATOM 805 C C . VAL A 1 103 ? 6.250 1.799 10.555 1.00 89.69 103 VAL A C 1
ATOM 807 O O . VAL A 1 103 ? 6.335 0.612 10.241 1.00 89.69 103 VAL A O 1
ATOM 810 N N . ASN A 1 104 ? 7.268 2.471 11.093 1.00 86.94 104 ASN A N 1
ATOM 811 C CA . ASN A 1 104 ? 8.594 1.884 11.286 1.00 86.94 104 ASN A CA 1
ATOM 812 C C . ASN A 1 104 ? 8.554 0.688 12.247 1.00 86.94 104 ASN A C 1
ATOM 814 O O . ASN A 1 104 ? 9.089 -0.374 11.933 1.00 86.94 104 ASN A O 1
ATOM 818 N N . ASN A 1 105 ? 7.855 0.813 13.374 1.00 85.00 105 ASN A N 1
ATOM 819 C CA . ASN A 1 105 ? 7.709 -0.266 14.348 1.00 85.00 105 ASN A CA 1
ATOM 820 C C . ASN A 1 105 ? 6.967 -1.467 13.749 1.00 85.00 105 ASN A C 1
ATOM 822 O O . ASN A 1 105 ? 7.423 -2.599 13.863 1.00 85.00 105 ASN A O 1
ATOM 826 N N . SER A 1 106 ? 5.854 -1.222 13.053 1.00 84.06 106 SER A N 1
ATOM 827 C CA . SER A 1 106 ? 4.983 -2.282 12.521 1.00 84.06 106 SER A CA 1
ATOM 828 C C . SER A 1 106 ? 5.546 -2.991 11.290 1.00 84.06 106 SER A C 1
ATOM 830 O O . SER A 1 106 ? 5.112 -4.099 10.965 1.00 84.06 106 SER A O 1
ATOM 832 N N . PHE A 1 107 ? 6.436 -2.325 10.550 1.00 82.44 107 PHE A N 1
ATOM 833 C CA . PHE A 1 107 ? 6.916 -2.794 9.253 1.00 82.44 107 PHE A CA 1
ATOM 834 C C . PHE A 1 107 ? 8.391 -3.193 9.260 1.00 82.44 107 PHE A C 1
ATOM 836 O O . PHE A 1 107 ? 8.750 -4.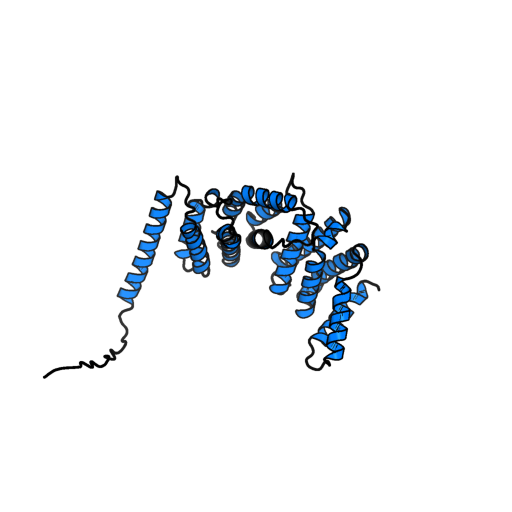146 8.572 1.00 82.44 107 PHE A O 1
ATOM 843 N N . ILE A 1 108 ? 9.231 -2.473 10.008 1.00 81.00 108 ILE A N 1
ATOM 844 C CA . ILE A 1 108 ? 10.687 -2.664 10.028 1.00 81.00 108 ILE A CA 1
ATOM 845 C C . ILE A 1 108 ? 11.095 -3.439 11.283 1.00 81.00 108 ILE A C 1
ATOM 847 O O . ILE A 1 108 ? 11.696 -4.501 11.167 1.00 81.00 108 ILE A O 1
ATOM 851 N N . LEU A 1 109 ? 10.752 -2.940 12.477 1.00 80.31 109 LEU A N 1
ATOM 852 C CA . LEU A 1 109 ? 11.256 -3.509 13.737 1.00 80.31 109 LEU A CA 1
ATOM 853 C C . LEU A 1 109 ? 10.506 -4.775 14.171 1.00 80.31 109 LEU A C 1
ATOM 855 O O . LEU A 1 109 ? 11.124 -5.744 14.608 1.00 80.31 109 LEU A O 1
ATOM 859 N N . HIS A 1 110 ? 9.182 -4.793 14.014 1.00 83.19 110 HIS A N 1
ATOM 860 C CA . HIS A 1 110 ? 8.324 -5.911 14.406 1.00 83.19 110 HIS A CA 1
ATOM 861 C C . HIS A 1 110 ? 7.353 -6.301 13.277 1.00 83.19 110 HIS A C 1
ATOM 863 O O . HIS A 1 110 ? 6.138 -6.088 13.392 1.00 83.19 110 HIS A O 1
ATOM 869 N N . PRO A 1 111 ? 7.851 -6.884 12.164 1.00 79.81 111 PRO A N 1
ATOM 870 C CA . PRO A 1 111 ? 7.000 -7.324 11.065 1.00 79.81 111 PRO A CA 1
ATOM 871 C C . PRO A 1 111 ? 5.933 -8.313 11.549 1.00 79.81 111 PRO A C 1
ATOM 873 O O . PRO A 1 111 ? 6.242 -9.349 12.132 1.00 79.81 111 PRO A O 1
ATOM 876 N N . GLY A 1 112 ? 4.664 -7.998 11.291 1.00 80.88 112 GLY A N 1
ATOM 877 C CA . GLY A 1 112 ? 3.530 -8.823 11.724 1.00 80.88 112 GLY A CA 1
ATOM 878 C C . GLY A 1 112 ? 2.908 -8.416 13.062 1.00 80.88 112 GLY A C 1
ATOM 879 O O . GLY A 1 112 ? 1.898 -9.004 13.436 1.00 80.88 112 GLY A O 1
ATOM 880 N N . MET A 1 113 ? 3.430 -7.377 13.729 1.00 83.62 113 MET A N 1
ATOM 881 C CA . MET A 1 113 ? 2.801 -6.772 14.914 1.00 83.62 113 MET A CA 1
ATOM 882 C C . MET A 1 113 ? 1.338 -6.382 14.663 1.00 83.62 113 MET A C 1
ATOM 884 O O . MET A 1 113 ? 0.476 -6.560 15.523 1.00 83.62 113 MET A O 1
ATOM 888 N N . LEU A 1 114 ? 1.057 -5.847 13.473 1.00 85.81 114 LEU A N 1
ATOM 889 C CA . LEU A 1 114 ? -0.283 -5.459 13.053 1.00 85.81 114 LEU A CA 1
ATOM 890 C C . LEU A 1 114 ? -0.825 -6.417 11.997 1.00 85.81 114 LEU A C 1
ATOM 892 O O . LEU A 1 114 ? -0.108 -6.852 11.091 1.00 85.81 114 LEU A O 1
ATOM 896 N N . SER A 1 115 ? -2.135 -6.667 12.056 1.00 85.56 115 SER A N 1
ATOM 897 C CA . SER A 1 115 ? -2.835 -7.355 10.969 1.00 85.56 115 SER A CA 1
ATOM 898 C C . SER A 1 115 ? -2.656 -6.611 9.635 1.00 85.56 115 SER A C 1
ATOM 900 O O . SER A 1 115 ? -2.564 -5.380 9.604 1.00 85.56 115 SER A O 1
ATOM 902 N N . ARG A 1 116 ? -2.648 -7.337 8.505 1.00 85.12 116 ARG A N 1
ATOM 903 C CA . ARG A 1 116 ? -2.484 -6.724 7.170 1.00 85.12 116 ARG A CA 1
ATOM 904 C C . ARG A 1 116 ? -3.498 -5.599 6.891 1.00 85.12 116 ARG A C 1
ATOM 906 O O . ARG A 1 116 ? -3.055 -4.540 6.445 1.00 85.12 116 ARG A O 1
ATOM 913 N N . PRO A 1 117 ? -4.809 -5.760 7.179 1.00 86.88 117 PRO A N 1
ATOM 914 C CA . PRO A 1 117 ? -5.778 -4.684 6.970 1.00 86.88 117 PRO A CA 1
ATOM 915 C C . PRO A 1 117 ? -5.518 -3.460 7.855 1.00 86.88 117 PRO A C 1
ATOM 917 O O . PRO A 1 117 ? -5.727 -2.333 7.416 1.00 86.88 117 PRO A O 1
ATOM 920 N N . THR A 1 118 ? -5.046 -3.656 9.091 1.00 88.50 118 THR A N 1
ATOM 921 C CA . THR A 1 118 ? -4.668 -2.539 9.970 1.00 88.50 118 THR A CA 1
ATOM 922 C C . THR A 1 118 ? -3.448 -1.813 9.425 1.00 88.50 118 THR A C 1
ATOM 924 O O . THR A 1 118 ? -3.483 -0.595 9.278 1.00 88.50 118 THR A O 1
ATOM 927 N N . LEU A 1 119 ? -2.394 -2.552 9.072 1.00 88.31 119 LEU A N 1
ATOM 928 C CA . LEU A 1 119 ? -1.166 -1.988 8.522 1.00 88.31 119 LEU A CA 1
ATOM 929 C C . LEU A 1 119 ? -1.442 -1.144 7.273 1.00 88.31 119 LEU A C 1
ATOM 931 O O . LEU A 1 119 ? -0.913 -0.044 7.157 1.00 88.31 119 LEU A O 1
ATOM 935 N N . GLN A 1 120 ? -2.316 -1.611 6.377 1.00 87.88 120 GLN A N 1
ATOM 936 C CA . GLN A 1 120 ? -2.719 -0.845 5.196 1.00 87.88 120 GLN A CA 1
ATOM 937 C C . GLN A 1 120 ? -3.334 0.512 5.566 1.00 87.88 120 GLN A C 1
ATOM 939 O O . GLN A 1 120 ? -2.964 1.523 4.976 1.00 87.88 120 GLN A O 1
ATOM 944 N N . LYS A 1 121 ? -4.210 0.566 6.577 1.00 88.88 121 LYS A N 1
ATOM 945 C CA . LYS A 1 121 ? -4.795 1.834 7.046 1.00 88.88 121 LYS A CA 1
ATOM 946 C C . LYS A 1 121 ? -3.765 2.757 7.679 1.00 88.88 121 LYS A C 1
ATOM 948 O O . LYS A 1 121 ? -3.849 3.962 7.477 1.00 88.88 121 LYS A O 1
ATOM 953 N N . ILE A 1 122 ? -2.799 2.218 8.423 1.00 90.56 122 ILE A N 1
ATOM 954 C CA . ILE A 1 122 ? -1.716 3.020 9.012 1.00 90.56 122 ILE A CA 1
ATOM 955 C C . ILE A 1 122 ? -0.829 3.620 7.917 1.00 90.56 122 ILE A C 1
ATOM 957 O O . ILE A 1 122 ? -0.542 4.813 7.951 1.00 90.56 122 ILE A O 1
ATOM 961 N N . LEU A 1 123 ? -0.447 2.826 6.913 1.00 90.00 123 LEU A N 1
ATOM 962 C CA . LEU A 1 123 ? 0.317 3.319 5.764 1.00 90.00 123 LEU A CA 1
ATOM 963 C C . LEU A 1 123 ? -0.461 4.396 4.997 1.00 90.00 123 LEU A C 1
ATOM 965 O O . LEU A 1 123 ? 0.102 5.426 4.639 1.00 90.00 123 LEU A O 1
ATOM 969 N N . LEU A 1 124 ? -1.766 4.196 4.806 1.00 88.38 124 LEU A N 1
ATOM 970 C CA . LEU A 1 124 ? -2.641 5.178 4.172 1.00 88.38 124 LEU A CA 1
ATOM 971 C C . LEU A 1 124 ? -2.758 6.476 4.993 1.00 88.38 124 LEU A C 1
ATOM 973 O O . LEU A 1 124 ? -2.660 7.573 4.450 1.00 88.38 124 LEU A O 1
ATOM 977 N N . THR A 1 125 ? -2.880 6.351 6.317 1.00 89.19 125 THR A N 1
ATOM 978 C CA . THR A 1 125 ? -2.876 7.478 7.265 1.00 89.19 125 THR A CA 1
ATOM 979 C C . THR A 1 125 ? -1.587 8.294 7.128 1.00 89.19 125 THR A C 1
ATOM 981 O O . THR A 1 125 ? -1.643 9.520 7.039 1.00 89.19 125 THR A O 1
ATOM 984 N N . TYR A 1 126 ? -0.429 7.625 7.065 1.00 89.06 126 TYR A N 1
ATOM 985 C CA . TYR A 1 126 ? 0.866 8.279 6.865 1.00 89.06 126 TYR A CA 1
ATOM 986 C C . TYR A 1 126 ? 0.900 9.069 5.550 1.00 89.06 126 TYR A C 1
ATOM 988 O O . TYR A 1 126 ? 1.220 10.256 5.554 1.00 89.06 126 TYR A O 1
ATOM 996 N N . VAL A 1 127 ? 0.469 8.452 4.443 1.00 85.19 127 VAL A N 1
ATOM 997 C CA . VAL A 1 127 ? 0.390 9.111 3.128 1.00 85.19 127 VAL A CA 1
ATOM 998 C C . VAL A 1 127 ? -0.491 10.365 3.175 1.00 85.19 127 VAL A C 1
ATOM 1000 O O . VAL A 1 127 ? -0.094 11.411 2.659 1.00 85.19 127 VAL A O 1
ATOM 1003 N N . HIS A 1 128 ? -1.663 10.297 3.810 1.00 82.75 128 HIS A N 1
ATOM 1004 C CA . HIS A 1 128 ? -2.571 11.441 3.933 1.00 82.75 128 HIS A CA 1
ATOM 1005 C C . HIS A 1 128 ? -1.958 12.608 4.712 1.00 82.75 128 HIS A C 1
ATOM 1007 O O . HIS A 1 128 ? -2.033 13.756 4.259 1.00 82.75 128 HIS A O 1
ATOM 1013 N N . ILE A 1 129 ? -1.326 12.324 5.854 1.00 82.69 129 ILE A N 1
ATOM 1014 C CA . ILE A 1 129 ? -0.709 13.354 6.693 1.00 82.69 129 ILE A CA 1
ATOM 1015 C C . ILE A 1 129 ? 0.476 13.992 5.966 1.00 82.69 129 ILE A C 1
ATOM 1017 O O . ILE A 1 129 ? 0.497 15.213 5.808 1.00 82.69 129 ILE A O 1
ATOM 1021 N N . SER A 1 130 ? 1.416 13.191 5.456 1.00 80.56 130 SER A N 1
ATOM 1022 C CA . SER A 1 130 ? 2.613 13.708 4.783 1.00 80.56 130 SER A CA 1
ATOM 1023 C C . SER A 1 130 ? 2.268 14.509 3.526 1.00 80.56 130 SER A C 1
ATOM 1025 O O . SER A 1 130 ? 2.859 15.559 3.266 1.00 80.56 130 SER A O 1
ATOM 1027 N N . LYS A 1 131 ? 1.229 14.100 2.788 1.00 75.62 131 LYS A N 1
ATOM 1028 C CA . LYS A 1 131 ? 0.679 14.886 1.677 1.00 75.62 131 LYS A CA 1
ATOM 1029 C C . LYS A 1 131 ? 0.162 16.247 2.150 1.00 75.62 131 LYS A C 1
ATOM 1031 O O . LYS A 1 131 ? 0.479 17.267 1.535 1.00 75.62 131 LYS A O 1
ATOM 1036 N N . ALA A 1 132 ? -0.619 16.288 3.229 1.00 75.75 132 ALA A N 1
ATOM 1037 C CA . ALA A 1 132 ? -1.160 17.532 3.772 1.00 75.75 132 ALA A CA 1
ATOM 1038 C C . ALA A 1 132 ? -0.065 18.469 4.310 1.00 75.75 132 ALA A C 1
ATOM 1040 O O . ALA A 1 132 ? -0.193 19.688 4.156 1.00 75.75 132 ALA A O 1
ATOM 1041 N N . SER A 1 133 ? 0.993 17.915 4.910 1.00 71.19 133 SER A N 1
ATOM 1042 C CA . SER A 1 133 ? 2.172 18.637 5.415 1.00 71.19 133 SER A CA 1
ATOM 1043 C C . SER A 1 133 ? 3.086 19.170 4.305 1.00 71.19 133 SER A C 1
ATOM 1045 O O . SER A 1 133 ? 3.778 20.164 4.509 1.00 71.19 133 SER A O 1
ATOM 1047 N N . SER A 1 134 ? 3.095 18.538 3.128 1.00 67.19 134 SER A N 1
ATOM 1048 C CA . SER A 1 134 ? 4.004 18.904 2.039 1.00 67.19 134 SER A CA 1
ATOM 1049 C C . SER A 1 134 ? 3.670 20.242 1.364 1.00 67.19 134 SER A C 1
ATOM 1051 O O . SER A 1 134 ? 2.509 20.533 1.048 1.00 67.19 134 SER A O 1
ATOM 1053 N N . SER A 1 135 ? 4.716 21.042 1.121 1.00 61.53 135 SER A N 1
ATOM 1054 C CA . SER A 1 135 ? 4.655 22.264 0.313 1.00 61.53 135 SER A CA 1
ATOM 1055 C C . SER A 1 135 ? 4.862 21.934 -1.174 1.00 61.53 135 SER A C 1
ATOM 1057 O O . SER A 1 135 ? 5.732 21.119 -1.488 1.00 61.53 135 SER A O 1
ATOM 1059 N N . PRO A 1 136 ? 4.147 22.596 -2.105 1.00 57.78 136 PRO A N 1
ATOM 1060 C CA . PRO A 1 136 ? 4.330 22.403 -3.549 1.00 57.78 136 PRO A CA 1
ATOM 1061 C C . PRO A 1 136 ? 5.750 22.707 -4.045 1.00 57.78 136 PRO A C 1
ATOM 1063 O O . PRO A 1 136 ? 6.202 22.130 -5.026 1.00 57.78 136 PRO A O 1
ATOM 1066 N N . GLN A 1 137 ? 6.453 23.618 -3.368 1.00 50.25 137 GLN A N 1
ATOM 1067 C CA . GLN A 1 137 ? 7.785 24.088 -3.766 1.00 50.25 137 GLN A CA 1
ATOM 1068 C C . GLN A 1 137 ? 8.905 23.137 -3.322 1.00 50.25 137 GLN A C 1
ATOM 1070 O O . GLN A 1 137 ? 10.015 23.215 -3.841 1.00 50.25 137 GLN A O 1
ATOM 1075 N N . ASN A 1 138 ? 8.625 22.241 -2.369 1.00 54.19 138 ASN A N 1
ATOM 1076 C CA . ASN A 1 138 ? 9.565 21.221 -1.920 1.00 54.19 138 ASN A CA 1
ATOM 1077 C C . ASN A 1 138 ? 8.796 20.012 -1.357 1.00 54.19 138 ASN A C 1
ATOM 1079 O O . ASN A 1 138 ? 8.478 19.983 -0.160 1.00 54.19 138 ASN A O 1
ATOM 1083 N N . PRO A 1 139 ? 8.444 19.020 -2.199 1.00 65.75 139 PRO A N 1
ATOM 1084 C CA . PRO A 1 139 ? 7.688 17.852 -1.769 1.00 65.75 139 PRO A CA 1
ATOM 1085 C C . PRO A 1 139 ? 8.606 16.863 -1.041 1.00 65.75 139 PRO A C 1
ATOM 1087 O O . PRO A 1 139 ? 8.841 15.752 -1.513 1.00 65.75 139 PRO A O 1
ATOM 1090 N N . HIS A 1 140 ? 9.104 17.257 0.134 1.00 74.00 140 HIS A N 1
ATOM 1091 C CA . HIS A 1 140 ? 9.997 16.454 0.973 1.00 74.00 140 HIS A CA 1
ATOM 1092 C C . HIS A 1 140 ? 9.506 15.011 1.162 1.00 74.00 140 HIS A C 1
ATOM 1094 O O . HIS A 1 140 ? 10.319 14.092 1.178 1.00 74.00 140 HIS A O 1
ATOM 1100 N N . PHE A 1 141 ? 8.187 14.800 1.222 1.00 77.38 141 PHE A N 1
ATOM 1101 C CA . PHE A 1 141 ? 7.594 13.470 1.359 1.00 77.38 141 PHE A CA 1
ATOM 1102 C C . PHE A 1 141 ? 7.843 12.549 0.150 1.00 77.38 141 PHE A C 1
ATOM 1104 O O . PHE A 1 141 ? 8.084 11.361 0.338 1.00 77.38 141 PHE A O 1
ATOM 1111 N N . LEU A 1 142 ? 7.815 13.062 -1.090 1.00 76.69 142 LEU A N 1
ATOM 1112 C CA . LEU A 1 142 ? 8.109 12.244 -2.276 1.00 76.69 142 LEU A CA 1
ATOM 1113 C C . LEU A 1 142 ? 9.586 11.876 -2.305 1.00 76.69 142 LEU A C 1
ATOM 1115 O O . LEU A 1 142 ? 9.921 10.722 -2.555 1.00 76.69 142 LEU A O 1
ATOM 1119 N N . THR A 1 143 ? 10.460 12.833 -1.990 1.00 80.81 143 THR A N 1
ATOM 1120 C CA . THR A 1 143 ? 11.902 12.594 -1.885 1.00 80.81 143 THR A CA 1
ATOM 1121 C C . THR A 1 143 ? 12.215 11.543 -0.820 1.00 80.81 143 THR A C 1
ATOM 1123 O O . THR A 1 143 ? 13.020 10.649 -1.065 1.00 80.81 143 THR A O 1
ATOM 1126 N N . GLU A 1 144 ? 11.546 11.604 0.334 1.00 83.44 144 GLU A N 1
ATOM 1127 C CA . GLU A 1 144 ? 11.672 10.609 1.402 1.00 83.44 144 GLU A CA 1
ATOM 1128 C C . GLU A 1 144 ? 11.207 9.215 0.958 1.00 83.44 144 GLU A C 1
ATOM 1130 O O . GLU A 1 144 ? 11.845 8.210 1.263 1.00 83.44 144 GLU A O 1
ATOM 1135 N N . ILE A 1 145 ? 10.117 9.118 0.201 1.00 83.19 145 ILE A N 1
ATOM 1136 C CA . ILE A 1 145 ? 9.612 7.819 -0.259 1.00 83.19 145 ILE A CA 1
ATOM 1137 C C . ILE A 1 145 ? 10.498 7.242 -1.363 1.00 83.19 145 ILE A C 1
ATOM 1139 O O . ILE A 1 145 ? 10.764 6.040 -1.362 1.00 83.19 145 ILE A O 1
ATOM 1143 N N . ILE A 1 146 ? 11.021 8.078 -2.262 1.00 82.19 146 ILE A N 1
ATOM 1144 C CA . ILE A 1 146 ? 11.990 7.670 -3.290 1.00 82.19 146 ILE A CA 1
ATOM 1145 C C . ILE A 1 146 ? 13.292 7.177 -2.644 1.00 82.19 146 ILE A C 1
ATOM 1147 O O . ILE A 1 146 ? 13.818 6.130 -3.038 1.00 82.19 146 ILE A O 1
ATOM 1151 N N . SER A 1 147 ? 13.795 7.879 -1.623 1.00 85.94 147 SER A N 1
ATOM 1152 C CA . SER A 1 147 ? 14.987 7.442 -0.888 1.00 85.94 147 SER A CA 1
ATOM 1153 C C . SER A 1 147 ? 14.731 6.147 -0.114 1.00 85.94 147 SER A C 1
ATOM 1155 O O . SER A 1 147 ? 15.585 5.263 -0.100 1.00 85.94 147 SER A O 1
ATOM 1157 N N . THR A 1 148 ? 13.526 5.980 0.437 1.00 86.56 148 THR A N 1
ATOM 1158 C CA . THR A 1 148 ? 13.080 4.738 1.081 1.00 86.56 148 THR A CA 1
ATOM 1159 C C . THR A 1 148 ? 13.022 3.577 0.080 1.00 86.56 148 THR A C 1
ATOM 1161 O O . THR A 1 148 ? 13.473 2.485 0.408 1.00 86.56 148 THR A O 1
ATOM 1164 N N . CYS A 1 149 ? 12.540 3.792 -1.153 1.00 84.00 149 CYS A N 1
ATOM 1165 C CA . CYS A 1 149 ? 12.524 2.768 -2.214 1.00 84.00 149 CYS A CA 1
ATOM 1166 C C . CYS A 1 149 ? 13.930 2.313 -2.618 1.00 84.00 149 CYS A C 1
ATOM 1168 O O . CYS A 1 149 ? 14.140 1.131 -2.874 1.00 84.00 149 CYS A O 1
ATOM 1170 N N . SER A 1 150 ? 14.877 3.252 -2.649 1.00 82.44 150 SER A N 1
ATOM 1171 C CA . SER A 1 150 ? 16.269 3.019 -3.060 1.00 82.44 150 SER A CA 1
ATOM 1172 C C . SER A 1 150 ? 17.156 2.500 -1.924 1.00 82.44 150 SER A C 1
ATOM 1174 O O . SER A 1 150 ? 18.373 2.413 -2.081 1.00 82.44 150 SER A O 1
ATOM 1176 N N . ASN A 1 151 ? 16.578 2.221 -0.753 1.00 87.38 151 ASN A N 1
ATOM 1177 C CA . ASN A 1 151 ? 17.339 1.805 0.413 1.00 87.38 151 ASN A CA 1
ATOM 1178 C C . ASN A 1 151 ? 17.955 0.412 0.199 1.00 87.38 151 ASN A C 1
ATOM 1180 O O . ASN A 1 151 ? 17.352 -0.460 -0.426 1.00 87.38 151 ASN A O 1
ATOM 1184 N N . SER A 1 152 ? 19.159 0.196 0.730 1.00 84.06 152 SER A N 1
ATOM 1185 C CA . SER A 1 152 ? 19.838 -1.099 0.652 1.00 84.06 152 SER A CA 1
ATOM 1186 C C . SER A 1 152 ? 19.180 -2.171 1.526 1.00 84.06 152 SER A C 1
ATOM 1188 O O . SER A 1 152 ? 19.296 -3.355 1.211 1.00 84.06 152 SER A O 1
ATOM 1190 N N . ASP A 1 153 ? 18.471 -1.782 2.591 1.00 87.00 153 ASP A N 1
ATOM 1191 C CA . ASP A 1 153 ? 17.682 -2.693 3.417 1.00 87.00 153 ASP A CA 1
ATOM 1192 C C . ASP A 1 153 ? 16.408 -3.132 2.661 1.00 87.00 153 ASP A C 1
ATOM 1194 O O . ASP A 1 153 ? 15.548 -2.296 2.350 1.00 87.00 153 ASP A O 1
ATOM 1198 N N . PRO A 1 154 ? 16.222 -4.440 2.389 1.00 84.62 154 PRO A N 1
ATOM 1199 C CA . PRO A 1 154 ? 15.068 -4.939 1.643 1.00 84.62 154 PRO A CA 1
ATOM 1200 C C . PRO A 1 154 ? 13.712 -4.651 2.300 1.00 84.62 154 PRO A C 1
ATOM 1202 O O . PRO A 1 154 ? 12.708 -4.536 1.592 1.00 84.62 154 PRO A O 1
ATOM 1205 N N . SER A 1 155 ? 13.656 -4.557 3.630 1.00 84.88 155 SER A N 1
ATOM 1206 C CA . SER A 1 155 ? 12.437 -4.259 4.391 1.00 84.88 155 SER A CA 1
ATOM 1207 C C . SER A 1 155 ? 12.052 -2.796 4.219 1.00 84.88 155 SER A C 1
ATOM 1209 O O . SER A 1 155 ? 10.887 -2.493 3.950 1.00 84.88 155 SER A O 1
ATOM 1211 N N . ILE A 1 156 ? 13.039 -1.898 4.281 1.00 86.94 156 ILE A N 1
ATOM 1212 C CA . ILE A 1 156 ? 12.851 -0.464 4.033 1.00 86.94 156 ILE A CA 1
ATOM 1213 C C . ILE A 1 156 ? 12.464 -0.233 2.567 1.00 86.94 156 ILE A C 1
ATOM 1215 O O . ILE A 1 156 ? 11.469 0.431 2.285 1.00 86.94 156 ILE A O 1
ATOM 1219 N N . ALA A 1 157 ? 13.149 -0.878 1.625 1.00 84.69 157 ALA A N 1
ATOM 1220 C CA . ALA A 1 157 ? 12.830 -0.779 0.203 1.00 84.69 157 ALA A CA 1
ATOM 1221 C C . ALA A 1 157 ? 11.422 -1.317 -0.139 1.00 84.69 157 ALA A C 1
ATOM 1223 O O . ALA A 1 157 ? 10.688 -0.748 -0.958 1.00 84.69 157 ALA A O 1
ATOM 1224 N N . SER A 1 158 ? 10.994 -2.386 0.545 1.00 86.12 158 SER A N 1
ATOM 1225 C CA . SER A 1 158 ? 9.632 -2.933 0.455 1.00 86.12 158 SER A CA 1
ATOM 1226 C C . SER A 1 158 ? 8.586 -1.971 1.029 1.00 86.12 158 SER A C 1
ATOM 1228 O O . SER A 1 158 ? 7.515 -1.815 0.435 1.00 86.12 158 SER A O 1
ATOM 1230 N N . LEU A 1 159 ? 8.891 -1.290 2.142 1.00 88.00 159 LEU A N 1
ATOM 1231 C CA . LEU A 1 159 ? 8.044 -0.233 2.703 1.00 88.00 159 LEU A CA 1
ATOM 1232 C C . LEU A 1 159 ? 7.875 0.915 1.704 1.00 88.00 159 LEU A C 1
ATOM 1234 O O . LEU A 1 159 ? 6.743 1.294 1.407 1.00 88.00 159 LEU A O 1
ATOM 1238 N N . GLY A 1 160 ? 8.981 1.407 1.137 1.00 86.94 160 GLY A N 1
ATOM 1239 C CA . GLY A 1 160 ? 8.970 2.460 0.122 1.00 86.94 160 GLY A CA 1
ATOM 1240 C C . GLY A 1 160 ? 8.083 2.093 -1.067 1.00 86.94 160 GLY A C 1
ATOM 1241 O O . GLY A 1 160 ? 7.189 2.854 -1.431 1.00 86.94 160 GLY A O 1
ATOM 1242 N N . SER A 1 161 ? 8.241 0.874 -1.595 1.00 85.69 161 SER A N 1
ATOM 1243 C CA . SER A 1 161 ? 7.428 0.369 -2.713 1.00 85.69 161 SER A CA 1
ATOM 1244 C C . SER A 1 161 ? 5.924 0.338 -2.382 1.00 85.69 161 SER A C 1
ATOM 1246 O O . SER A 1 161 ? 5.085 0.686 -3.218 1.00 85.69 161 SER A O 1
ATOM 1248 N N . LYS A 1 162 ? 5.548 -0.040 -1.152 1.00 87.38 162 LYS A N 1
ATOM 1249 C CA . LYS A 1 162 ? 4.139 -0.042 -0.718 1.00 87.38 162 LYS A CA 1
ATOM 1250 C C . LYS A 1 162 ? 3.576 1.363 -0.532 1.00 87.38 162 LYS A C 1
ATOM 1252 O O . LYS A 1 162 ? 2.462 1.618 -0.979 1.00 87.38 162 LYS A O 1
ATOM 1257 N N . LEU A 1 163 ? 4.329 2.267 0.095 1.00 88.19 163 LEU A N 1
ATOM 1258 C CA . LEU A 1 163 ? 3.926 3.667 0.263 1.00 88.19 163 LEU A CA 1
ATOM 1259 C C . LEU A 1 163 ? 3.699 4.342 -1.088 1.00 88.19 163 LEU A C 1
ATOM 1261 O O . LEU A 1 163 ? 2.700 5.025 -1.290 1.00 88.19 163 LEU A O 1
ATOM 1265 N N . LEU A 1 164 ? 4.592 4.079 -2.035 1.00 83.88 164 LEU A N 1
ATOM 1266 C CA . LEU A 1 164 ? 4.480 4.563 -3.396 1.00 83.88 164 LEU A CA 1
ATOM 1267 C C . LEU A 1 164 ? 3.226 4.038 -4.110 1.00 83.88 164 LEU A C 1
ATOM 1269 O O . LEU A 1 164 ? 2.526 4.813 -4.758 1.00 83.88 164 LEU A O 1
ATOM 1273 N N . SER A 1 165 ? 2.922 2.744 -3.965 1.00 83.44 165 SER A N 1
ATOM 1274 C CA . SER A 1 165 ? 1.702 2.148 -4.531 1.00 83.44 165 SER A CA 1
ATOM 1275 C C . SER A 1 165 ? 0.455 2.868 -4.013 1.00 83.44 165 SER A C 1
ATOM 1277 O O . SER A 1 165 ? -0.394 3.279 -4.799 1.00 83.44 165 SER A O 1
ATOM 1279 N N . LEU A 1 166 ? 0.391 3.091 -2.696 1.00 84.38 166 LEU A N 1
ATOM 1280 C CA . LEU A 1 166 ? -0.722 3.790 -2.051 1.00 84.38 166 LEU A CA 1
ATOM 1281 C C . LEU A 1 166 ? -0.841 5.239 -2.526 1.00 84.38 166 LEU A C 1
ATOM 1283 O O . LEU A 1 166 ? -1.941 5.707 -2.785 1.00 84.38 166 LEU A O 1
ATOM 1287 N N . ILE A 1 167 ? 0.275 5.952 -2.699 1.00 79.06 167 ILE A N 1
ATOM 1288 C CA . ILE A 1 167 ? 0.247 7.325 -3.221 1.00 79.06 167 ILE A CA 1
ATOM 1289 C C . ILE A 1 167 ? -0.385 7.380 -4.608 1.00 79.06 167 ILE A C 1
ATOM 1291 O O . ILE A 1 167 ? -1.206 8.261 -4.865 1.00 79.06 167 ILE A O 1
ATOM 1295 N N . VAL A 1 168 ? -0.008 6.455 -5.490 1.00 76.00 168 VAL A N 1
ATOM 1296 C CA . VAL A 1 168 ? -0.531 6.397 -6.859 1.00 76.00 168 VAL A CA 1
ATOM 1297 C C . VAL A 1 168 ? -2.011 5.987 -6.866 1.00 76.00 168 VAL A C 1
ATOM 1299 O O . VAL A 1 168 ? -2.785 6.537 -7.648 1.00 76.00 168 VAL A O 1
ATOM 1302 N N . GLU A 1 169 ? -2.428 5.077 -5.979 1.00 76.44 169 GLU A N 1
ATOM 1303 C CA . GLU A 1 169 ? -3.823 4.620 -5.851 1.00 76.44 169 GLU A CA 1
ATOM 1304 C C . GLU A 1 169 ? -4.770 5.659 -5.248 1.00 76.44 169 GLU A C 1
ATOM 1306 O O . GLU A 1 169 ? -5.913 5.755 -5.685 1.00 76.44 169 GLU A O 1
ATOM 1311 N N . GLU A 1 170 ? -4.312 6.449 -4.278 1.00 69.62 170 GLU A N 1
ATOM 1312 C CA . GLU A 1 170 ? -5.126 7.462 -3.586 1.00 69.62 170 GLU A CA 1
ATOM 1313 C C . GLU A 1 170 ? -5.215 8.788 -4.332 1.00 69.62 170 GLU A C 1
ATOM 1315 O O . GLU A 1 170 ? -6.095 9.619 -4.096 1.00 69.62 170 GLU A O 1
ATOM 1320 N N . PHE A 1 171 ? -4.292 9.017 -5.257 1.00 63.97 171 PHE A N 1
ATOM 1321 C CA . PHE A 1 171 ? -4.256 10.223 -6.064 1.00 63.97 171 PHE A CA 1
ATOM 1322 C C . PHE A 1 171 ? -5.584 10.618 -6.770 1.00 63.97 171 PHE A C 1
ATOM 1324 O O . PHE A 1 171 ? -5.942 11.803 -6.778 1.00 63.97 171 PHE A O 1
ATOM 1331 N N . PRO A 1 172 ? -6.343 9.684 -7.358 1.00 54.88 172 PRO A N 1
ATOM 1332 C CA . PRO A 1 172 ? -7.529 9.965 -8.156 1.00 54.88 172 PRO A CA 1
ATOM 1333 C C . PRO A 1 172 ? -8.850 9.900 -7.384 1.00 54.88 172 PRO A C 1
ATOM 1335 O O . PRO A 1 172 ? -9.807 10.535 -7.829 1.00 54.88 172 PRO A O 1
ATOM 1338 N N . ASN A 1 173 ? -8.888 9.229 -6.225 1.00 52.22 173 ASN A N 1
ATOM 1339 C CA . ASN A 1 173 ? -10.059 9.094 -5.343 1.00 52.22 173 ASN A CA 1
ATOM 1340 C C . ASN A 1 173 ? -10.384 10.385 -4.564 1.00 52.22 173 ASN A C 1
ATOM 1342 O O . ASN A 1 173 ? -11.170 10.384 -3.620 1.00 52.22 173 ASN A O 1
ATOM 1346 N N . PHE A 1 174 ? -9.814 11.515 -4.989 1.00 48.56 174 PHE A N 1
ATOM 1347 C CA . PHE A 1 174 ? -10.258 12.853 -4.620 1.00 48.56 174 PHE A CA 1
ATOM 1348 C C . PHE A 1 174 ? -11.629 13.149 -5.258 1.00 48.56 174 PHE A C 1
ATOM 1350 O O . PHE A 1 174 ? -11.739 13.977 -6.167 1.00 48.56 174 PHE A O 1
ATOM 1357 N N . GLU A 1 175 ? -12.683 12.470 -4.803 1.00 37.66 175 GLU A N 1
ATOM 1358 C CA . GLU A 1 175 ? -14.025 13.042 -4.885 1.00 37.66 175 GLU A CA 1
ATOM 1359 C C . GLU A 1 175 ? -14.091 14.234 -3.919 1.00 37.66 175 GLU A C 1
ATOM 1361 O O . GLU A 1 175 ? -13.610 14.152 -2.784 1.00 37.66 175 GLU A O 1
ATOM 1366 N N . PRO A 1 176 ? -14.611 15.389 -4.357 1.00 35.75 176 PRO A N 1
ATOM 1367 C CA . PRO A 1 176 ? -14.642 16.573 -3.523 1.00 35.75 176 PRO A CA 1
ATOM 1368 C C . PRO A 1 176 ? -15.672 16.402 -2.402 1.00 35.75 176 PRO A C 1
ATOM 1370 O O . PRO A 1 176 ? -16.844 16.150 -2.666 1.00 35.75 176 PRO A O 1
ATOM 1373 N N . PRO A 1 177 ? -15.301 16.766 -1.168 1.00 37.19 177 PRO A N 1
ATOM 1374 C CA . PRO A 1 177 ? -16.159 17.635 -0.394 1.00 37.19 177 PRO A CA 1
ATOM 1375 C C . PRO A 1 177 ? -15.456 18.989 -0.319 1.00 37.19 177 PRO A C 1
ATOM 1377 O O . PRO A 1 177 ? -14.689 19.253 0.594 1.00 37.19 177 PRO A O 1
ATOM 1380 N N . HIS A 1 178 ? -15.682 19.825 -1.331 1.00 40.66 178 HIS A N 1
ATOM 1381 C CA . HIS A 1 178 ? -15.530 21.288 -1.325 1.00 40.66 178 HIS A CA 1
ATOM 1382 C C . HIS A 1 178 ? -14.245 21.990 -0.813 1.00 40.66 178 HIS A C 1
ATOM 1384 O O . HIS A 1 178 ? -14.227 23.215 -0.898 1.00 40.66 178 HIS A O 1
ATOM 1390 N N . THR A 1 179 ? -13.164 21.340 -0.357 1.00 43.41 179 THR A N 1
ATOM 1391 C CA . THR A 1 179 ? -12.031 22.098 0.241 1.00 43.41 179 THR A CA 1
ATOM 1392 C C . THR A 1 179 ? -10.630 21.844 -0.319 1.00 43.41 179 THR A C 1
ATOM 1394 O O . THR A 1 179 ? -9.809 22.760 -0.293 1.00 43.41 179 THR A O 1
ATOM 1397 N N . MET A 1 180 ? -10.348 20.717 -0.980 1.00 44.41 180 MET A N 1
ATOM 1398 C CA . MET A 1 180 ? -9.118 20.602 -1.784 1.00 44.41 180 MET A CA 1
ATOM 1399 C C . MET A 1 180 ? -9.364 21.195 -3.171 1.00 44.41 180 MET A C 1
ATOM 1401 O O . MET A 1 180 ? -9.852 20.525 -4.081 1.00 44.41 180 MET A O 1
ATOM 1405 N N . ARG A 1 181 ? -9.051 22.490 -3.311 1.00 53.72 181 ARG A N 1
ATOM 1406 C CA . ARG A 1 181 ? -9.083 23.223 -4.588 1.00 53.72 181 ARG A CA 1
ATOM 1407 C C . ARG A 1 181 ? -8.406 22.376 -5.668 1.00 53.72 181 ARG A C 1
ATOM 1409 O O . ARG A 1 181 ? -7.292 21.901 -5.454 1.00 53.72 181 ARG A O 1
ATOM 1416 N N . GLY A 1 182 ? -9.037 22.232 -6.837 1.00 55.88 182 GLY A N 1
ATOM 1417 C CA . GLY A 1 182 ? -8.515 21.436 -7.960 1.00 55.88 182 GLY A CA 1
ATOM 1418 C C . GLY A 1 182 ? -7.061 21.752 -8.354 1.00 55.88 182 GLY A C 1
ATOM 1419 O O . GLY A 1 182 ? -6.387 20.900 -8.925 1.00 55.88 182 GLY A O 1
ATOM 1420 N N . HIS A 1 183 ? -6.548 22.926 -7.968 1.00 60.38 183 HIS A N 1
ATOM 1421 C CA . HIS A 1 183 ? -5.141 23.314 -8.085 1.00 60.38 183 HIS A CA 1
ATOM 1422 C C . HIS A 1 183 ? -4.191 22.379 -7.324 1.00 60.38 183 HIS A C 1
ATOM 1424 O O . HIS A 1 183 ? -3.294 21.822 -7.944 1.00 60.38 183 HIS A O 1
ATOM 1430 N N . ARG A 1 184 ? -4.435 22.072 -6.040 1.00 62.34 184 ARG A N 1
ATOM 1431 C CA . ARG A 1 184 ? -3.535 21.203 -5.254 1.00 62.34 184 ARG A CA 1
ATOM 1432 C C . ARG A 1 184 ? -3.518 19.761 -5.769 1.00 62.34 184 ARG A C 1
ATOM 1434 O O . ARG A 1 184 ? -2.497 19.083 -5.696 1.00 62.34 184 ARG A O 1
ATOM 1441 N N . ARG A 1 185 ? -4.634 19.292 -6.341 1.00 62.16 185 ARG A N 1
ATOM 1442 C CA . ARG A 1 185 ? -4.679 18.016 -7.073 1.00 62.16 185 ARG A CA 1
ATOM 1443 C C . ARG A 1 185 ? -3.805 18.096 -8.322 1.00 62.16 185 ARG A C 1
ATOM 1445 O O . ARG A 1 185 ? -2.912 17.278 -8.465 1.00 62.16 185 ARG A O 1
ATOM 1452 N N . SER A 1 186 ? -4.015 19.086 -9.186 1.00 64.81 186 SER A N 1
ATOM 1453 C CA . SER A 1 186 ? -3.208 19.265 -10.402 1.00 64.81 186 SER A CA 1
ATOM 1454 C C . SER A 1 186 ? -1.707 19.388 -10.104 1.00 64.81 186 SER A C 1
ATOM 1456 O O . SER A 1 186 ? -0.889 18.812 -10.816 1.00 64.81 186 SER A O 1
ATOM 1458 N N . GLU A 1 187 ? -1.343 20.087 -9.029 1.00 67.19 187 GLU A N 1
ATOM 1459 C CA . GLU A 1 187 ? 0.038 20.278 -8.574 1.00 67.19 187 GLU A CA 1
ATOM 1460 C C . GLU A 1 187 ? 0.693 18.961 -8.156 1.00 67.19 187 GLU A C 1
ATOM 1462 O O . GLU A 1 187 ? 1.750 18.607 -8.671 1.00 67.19 187 GLU A O 1
ATOM 1467 N N . ILE A 1 188 ? 0.050 18.192 -7.271 1.00 65.50 188 ILE A N 1
ATOM 1468 C CA . ILE A 1 188 ? 0.590 16.899 -6.830 1.00 65.50 188 ILE A CA 1
ATOM 1469 C C . ILE A 1 188 ? 0.591 15.898 -7.998 1.00 65.50 188 ILE A C 1
ATOM 1471 O O . ILE A 1 188 ? 1.495 15.072 -8.076 1.00 65.50 188 ILE A O 1
ATOM 1475 N N . SER A 1 189 ? -0.352 16.009 -8.947 1.00 69.31 189 SER A N 1
ATOM 1476 C CA . SER A 1 189 ? -0.341 15.215 -10.191 1.00 69.31 189 SER A CA 1
ATOM 1477 C C . SER A 1 189 ? 0.921 15.502 -10.974 1.00 69.31 189 SER A C 1
ATOM 1479 O O . SER A 1 189 ? 1.618 14.579 -11.367 1.00 69.31 189 SER A O 1
ATOM 1481 N N . SER A 1 190 ? 1.222 16.786 -11.174 1.00 71.69 190 SER A N 1
ATOM 1482 C CA . SER A 1 190 ? 2.392 17.247 -11.914 1.00 71.69 190 SER A CA 1
ATOM 1483 C C . SER A 1 190 ? 3.694 16.798 -11.246 1.00 71.69 190 SER A C 1
ATOM 1485 O O . SER A 1 190 ? 4.576 16.270 -11.919 1.00 71.69 190 SER A O 1
ATOM 1487 N N . LEU A 1 191 ? 3.781 16.918 -9.916 1.00 71.69 191 LEU A N 1
ATOM 1488 C CA . LEU A 1 191 ? 4.926 16.448 -9.129 1.00 71.69 191 LEU A CA 1
ATOM 1489 C C . LEU A 1 191 ? 5.109 14.932 -9.208 1.00 71.69 191 LEU A C 1
ATOM 1491 O O . LEU A 1 191 ? 6.233 14.454 -9.323 1.00 71.69 191 LEU A O 1
ATOM 1495 N N . LEU A 1 192 ? 4.019 14.164 -9.157 1.00 72.25 192 LEU A N 1
ATOM 1496 C CA . LEU A 1 192 ? 4.100 12.728 -9.379 1.00 72.25 192 LEU A CA 1
ATOM 1497 C C . LEU A 1 192 ? 4.539 12.450 -10.810 1.00 72.25 192 LEU A C 1
ATOM 1499 O O . LEU A 1 192 ? 5.510 11.731 -10.982 1.00 72.25 192 LEU A O 1
ATOM 1503 N N . HIS A 1 193 ? 3.914 13.065 -11.819 1.00 73.69 193 HIS A N 1
ATOM 1504 C CA . HIS A 1 193 ? 4.270 12.871 -13.226 1.00 73.69 193 HIS A CA 1
ATOM 1505 C C . HIS A 1 193 ? 5.753 13.096 -13.500 1.00 73.69 193 HIS A C 1
ATOM 1507 O O . HIS A 1 193 ? 6.372 12.279 -14.178 1.00 73.69 193 HIS A O 1
ATOM 1513 N N . SER A 1 194 ? 6.328 14.162 -12.943 1.00 72.69 194 SER A N 1
ATOM 1514 C CA . SER A 1 194 ? 7.754 14.445 -13.084 1.00 72.69 194 SER A CA 1
ATOM 1515 C C . SER A 1 194 ? 8.638 13.468 -12.302 1.00 72.69 194 SER A C 1
ATOM 1517 O O . SER A 1 194 ? 9.740 13.163 -12.749 1.00 72.69 194 SER A O 1
ATOM 1519 N N . ALA A 1 195 ? 8.163 12.938 -11.172 1.00 73.75 195 ALA A N 1
ATOM 1520 C CA . ALA A 1 195 ? 8.903 11.992 -10.341 1.00 73.75 195 ALA A CA 1
ATOM 1521 C C . ALA A 1 195 ? 8.805 10.526 -10.803 1.00 73.75 195 ALA A C 1
ATOM 1523 O O . ALA A 1 195 ? 9.657 9.726 -10.425 1.00 73.75 195 ALA A O 1
ATOM 1524 N N . LEU A 1 196 ? 7.801 10.145 -11.601 1.00 74.69 196 LEU A N 1
ATOM 1525 C CA . LEU A 1 196 ? 7.556 8.751 -12.003 1.00 74.69 196 LEU A CA 1
ATOM 1526 C C . LEU A 1 196 ? 8.749 8.037 -12.650 1.00 74.69 196 LEU A C 1
ATOM 1528 O O . LEU A 1 196 ? 8.967 6.878 -12.298 1.00 74.69 196 LEU A O 1
ATOM 1532 N N . PRO A 1 197 ? 9.534 8.658 -13.554 1.00 75.44 197 PRO A N 1
ATOM 1533 C CA . PRO A 1 197 ? 10.684 7.975 -14.144 1.00 75.44 197 PRO A CA 1
ATOM 1534 C C . PRO A 1 197 ? 11.726 7.626 -13.079 1.00 75.44 197 PRO A C 1
ATOM 1536 O O . PRO A 1 197 ? 12.203 6.493 -13.018 1.00 75.44 197 PRO A O 1
ATOM 1539 N N . THR A 1 198 ? 12.003 8.572 -12.178 1.00 78.00 198 THR A N 1
ATOM 1540 C CA . THR A 1 198 ? 12.883 8.373 -11.021 1.00 78.00 198 THR A CA 1
ATOM 1541 C C . THR A 1 198 ? 12.339 7.267 -10.125 1.00 78.00 198 THR A C 1
ATOM 1543 O O . THR A 1 198 ? 13.045 6.316 -9.811 1.00 78.00 198 THR A O 1
ATOM 1546 N N . ILE A 1 199 ? 11.053 7.335 -9.789 1.00 75.88 199 ILE A N 1
ATOM 1547 C CA . ILE A 1 199 ? 10.350 6.342 -8.983 1.00 75.88 199 ILE A CA 1
ATOM 1548 C C . ILE A 1 199 ? 10.490 4.935 -9.585 1.00 75.88 199 ILE A C 1
ATOM 1550 O O . ILE A 1 199 ? 10.892 4.015 -8.878 1.00 75.88 199 ILE A O 1
ATOM 1554 N N . ALA A 1 200 ? 10.193 4.764 -10.876 1.00 76.19 200 ALA A N 1
ATOM 1555 C CA . ALA A 1 200 ? 10.274 3.475 -11.557 1.00 76.19 200 ALA A CA 1
ATOM 1556 C C . ALA A 1 200 ? 11.713 2.938 -11.595 1.00 76.19 200 ALA A C 1
ATOM 1558 O O . ALA A 1 200 ? 11.921 1.735 -11.438 1.00 76.19 200 ALA A O 1
ATOM 1559 N N . SER A 1 201 ? 12.703 3.824 -11.747 1.00 78.81 201 SER A N 1
ATOM 1560 C CA . SER A 1 201 ? 14.125 3.458 -11.732 1.00 78.81 201 SER A CA 1
ATOM 1561 C C . SER A 1 201 ? 14.641 3.037 -10.350 1.00 78.81 201 SER A C 1
ATOM 1563 O O . SER A 1 201 ? 15.560 2.228 -10.260 1.00 78.81 201 SER A O 1
ATOM 1565 N N . CYS A 1 202 ? 14.026 3.543 -9.279 1.00 82.12 202 CYS A N 1
ATOM 1566 C CA . CYS A 1 202 ? 14.398 3.269 -7.892 1.00 82.12 202 CYS A CA 1
ATOM 1567 C C . CYS A 1 202 ? 13.758 1.992 -7.320 1.00 82.12 202 CYS A C 1
ATOM 1569 O O . CYS A 1 202 ? 14.061 1.613 -6.190 1.00 82.12 202 CYS A O 1
ATOM 1571 N N . LEU A 1 203 ? 12.851 1.336 -8.053 1.00 84.75 203 LEU A N 1
ATOM 1572 C CA . LEU A 1 203 ? 12.200 0.114 -7.588 1.00 84.75 203 LEU A CA 1
ATOM 1573 C C . LEU A 1 203 ? 13.185 -1.072 -7.610 1.00 84.75 203 LEU A C 1
ATOM 1575 O O . LEU A 1 203 ? 13.732 -1.386 -8.670 1.00 84.75 203 LEU A O 1
ATOM 1579 N N . PRO A 1 204 ? 13.374 -1.804 -6.494 1.00 83.19 204 PRO A N 1
ATOM 1580 C CA . PRO A 1 204 ? 14.304 -2.934 -6.416 1.00 83.19 204 PRO A CA 1
ATOM 1581 C C . PRO A 1 204 ? 13.731 -4.210 -7.070 1.00 83.19 204 PRO A C 1
ATOM 1583 O O . PRO A 1 204 ? 13.530 -5.243 -6.427 1.00 83.19 204 PRO A O 1
ATOM 1586 N N . LEU A 1 205 ? 13.477 -4.158 -8.382 1.00 83.81 205 LEU A N 1
ATOM 1587 C CA . LEU A 1 205 ? 12.897 -5.251 -9.181 1.00 83.81 205 LEU A CA 1
ATOM 1588 C C . LEU A 1 205 ? 13.796 -6.497 -9.263 1.00 83.81 205 LEU A C 1
ATOM 1590 O O . LEU A 1 205 ? 13.313 -7.594 -9.541 1.00 83.81 205 LEU A O 1
ATOM 1594 N N . THR A 1 206 ? 15.092 -6.340 -9.001 1.00 82.94 206 THR A N 1
ATOM 1595 C CA . THR A 1 206 ? 16.098 -7.413 -8.976 1.00 82.94 206 THR A CA 1
ATOM 1596 C C . THR A 1 206 ? 16.422 -7.899 -7.561 1.00 82.94 206 THR A C 1
ATOM 1598 O O . THR A 1 206 ? 17.385 -8.641 -7.377 1.00 82.94 206 THR A O 1
ATOM 1601 N N . SER A 1 207 ? 15.642 -7.495 -6.548 1.00 81.81 207 SER A N 1
ATOM 1602 C CA . SER A 1 207 ? 15.869 -7.917 -5.163 1.00 81.81 207 SER A CA 1
ATOM 1603 C C . SER A 1 207 ? 15.863 -9.443 -5.028 1.00 81.81 207 SER A C 1
ATOM 1605 O O . SER A 1 207 ? 14.951 -10.117 -5.507 1.00 81.81 207 SER A O 1
ATOM 1607 N N . SER A 1 208 ? 16.850 -9.979 -4.305 1.00 83.12 208 SER A N 1
ATOM 1608 C CA . SER A 1 208 ? 16.906 -11.397 -3.932 1.00 83.12 208 SER A CA 1
ATOM 1609 C C . SER A 1 208 ? 15.836 -11.786 -2.909 1.00 83.12 208 SER A C 1
ATOM 1611 O O . SER A 1 208 ? 15.552 -12.970 -2.747 1.00 83.12 208 SER A O 1
ATOM 1613 N N . ASN A 1 209 ? 15.217 -10.811 -2.229 1.00 85.75 209 ASN A N 1
ATOM 1614 C CA . ASN A 1 209 ? 14.104 -11.044 -1.322 1.00 85.75 209 ASN A CA 1
ATOM 1615 C C . ASN A 1 209 ? 12.781 -11.080 -2.118 1.00 85.75 209 ASN A C 1
ATOM 1617 O O . ASN A 1 209 ? 12.340 -10.035 -2.614 1.00 85.75 209 ASN A O 1
ATOM 1621 N N . PRO A 1 210 ? 12.084 -12.233 -2.192 1.00 84.19 210 PRO A N 1
ATOM 1622 C CA . PRO A 1 210 ? 10.864 -12.361 -2.988 1.00 84.19 210 PRO A CA 1
ATOM 1623 C C . PRO A 1 210 ? 9.744 -11.416 -2.549 1.00 84.19 210 PRO A C 1
ATOM 1625 O O . PRO A 1 210 ? 8.937 -10.997 -3.377 1.00 84.19 210 PRO A O 1
ATOM 1628 N N . SER A 1 211 ? 9.680 -11.071 -1.259 1.00 84.50 211 SER A N 1
ATOM 1629 C CA . SER A 1 211 ? 8.655 -10.169 -0.728 1.00 84.50 211 SER A CA 1
ATOM 1630 C C . SER A 1 211 ? 8.897 -8.714 -1.137 1.00 84.50 211 SER A C 1
ATOM 1632 O O . SER A 1 211 ? 7.947 -8.017 -1.492 1.00 84.50 211 SER A O 1
ATOM 1634 N N . THR A 1 212 ? 10.160 -8.279 -1.161 1.00 85.81 212 THR A N 1
ATOM 1635 C CA . THR A 1 212 ? 10.568 -6.951 -1.636 1.00 85.81 212 THR A CA 1
ATOM 1636 C C . THR A 1 212 ? 10.334 -6.838 -3.135 1.00 85.81 212 THR A C 1
ATOM 1638 O O . THR A 1 212 ? 9.626 -5.930 -3.564 1.00 85.81 212 THR A O 1
ATOM 1641 N N . GLN A 1 213 ? 10.797 -7.823 -3.913 1.00 88.00 213 GLN A N 1
ATOM 1642 C CA . GLN A 1 213 ? 10.549 -7.880 -5.354 1.00 88.00 213 GLN A CA 1
ATOM 1643 C C . GLN A 1 213 ? 9.044 -7.838 -5.672 1.00 88.00 213 GLN A C 1
ATOM 1645 O O . GLN A 1 213 ? 8.616 -7.100 -6.558 1.00 88.00 213 GLN A O 1
ATOM 1650 N N . ARG A 1 214 ? 8.216 -8.577 -4.918 1.00 87.88 214 ARG A N 1
ATOM 1651 C CA . ARG A 1 214 ? 6.752 -8.559 -5.062 1.00 87.88 214 ARG A CA 1
ATOM 1652 C C . ARG A 1 214 ? 6.166 -7.171 -4.804 1.00 87.88 214 ARG A C 1
ATOM 1654 O O . ARG A 1 214 ? 5.334 -6.718 -5.586 1.00 87.88 214 ARG A O 1
ATOM 1661 N N . SER A 1 215 ? 6.562 -6.509 -3.715 1.00 85.88 215 SER A N 1
ATOM 1662 C CA . SER A 1 215 ? 6.110 -5.145 -3.400 1.00 85.88 215 SER A CA 1
ATOM 1663 C C . SER A 1 215 ? 6.470 -4.170 -4.521 1.00 85.88 215 SER A C 1
ATOM 1665 O O . SER A 1 215 ? 5.631 -3.368 -4.918 1.00 85.88 215 SER A O 1
ATOM 1667 N N . SER A 1 216 ? 7.679 -4.272 -5.072 1.00 86.75 216 SER A N 1
ATOM 1668 C CA . SER A 1 216 ? 8.146 -3.407 -6.159 1.00 86.75 216 SER A CA 1
ATOM 1669 C C . SER A 1 216 ? 7.440 -3.676 -7.484 1.00 86.75 216 SER A C 1
ATOM 1671 O O . SER A 1 216 ? 7.090 -2.734 -8.186 1.00 86.75 216 SER A O 1
ATOM 1673 N N . LEU A 1 217 ? 7.156 -4.939 -7.811 1.00 87.94 217 LEU A N 1
ATOM 1674 C CA . LEU A 1 217 ? 6.358 -5.289 -8.990 1.00 87.94 217 LEU A CA 1
ATOM 1675 C C . LEU A 1 217 ? 4.915 -4.795 -8.876 1.00 87.94 217 LEU A C 1
ATOM 1677 O O . LEU A 1 217 ? 4.378 -4.290 -9.854 1.00 87.94 217 LEU A O 1
ATOM 1681 N N . ASN A 1 218 ? 4.301 -4.890 -7.692 1.00 88.12 218 ASN A N 1
ATOM 1682 C CA . ASN A 1 218 ? 2.977 -4.308 -7.459 1.00 88.12 218 ASN A CA 1
ATOM 1683 C C . ASN A 1 218 ? 3.003 -2.785 -7.630 1.00 88.12 218 ASN A C 1
ATOM 1685 O O . ASN A 1 218 ? 2.136 -2.245 -8.307 1.00 88.12 218 ASN A O 1
ATOM 1689 N N . ALA A 1 219 ? 4.019 -2.108 -7.086 1.00 84.94 219 ALA A N 1
ATOM 1690 C CA . ALA A 1 219 ? 4.178 -0.666 -7.249 1.00 84.94 219 ALA A CA 1
ATOM 1691 C C . ALA A 1 219 ? 4.326 -0.269 -8.720 1.00 84.94 219 ALA A C 1
ATOM 1693 O O . ALA A 1 219 ? 3.646 0.643 -9.188 1.00 84.94 219 ALA A O 1
ATOM 1694 N N . LEU A 1 220 ? 5.159 -1.001 -9.465 1.00 87.88 220 LEU A N 1
ATOM 1695 C CA . LEU A 1 220 ? 5.318 -0.808 -10.899 1.00 87.88 220 LEU A CA 1
ATOM 1696 C C . LEU A 1 220 ? 3.997 -1.032 -11.640 1.00 87.88 220 LEU A C 1
ATOM 1698 O O . LEU A 1 220 ? 3.613 -0.194 -12.443 1.00 87.88 220 LEU A O 1
ATOM 1702 N N . LEU A 1 221 ? 3.269 -2.113 -11.356 1.00 86.44 221 LEU A N 1
ATOM 1703 C CA . LEU A 1 221 ? 1.979 -2.391 -11.989 1.00 86.44 221 LEU A CA 1
ATOM 1704 C C . LEU A 1 221 ? 0.945 -1.297 -11.699 1.00 86.44 221 LEU A C 1
ATOM 1706 O O . LEU A 1 221 ? 0.184 -0.905 -12.583 1.00 86.44 221 LEU A O 1
ATOM 1710 N N . THR A 1 222 ? 0.917 -0.781 -10.473 1.00 84.19 222 THR A N 1
ATOM 1711 C CA . THR A 1 222 ? 0.047 0.333 -10.090 1.00 84.19 222 THR A CA 1
ATOM 1712 C C . THR A 1 222 ? 0.399 1.603 -10.868 1.00 84.19 222 THR A C 1
ATOM 1714 O O . THR A 1 222 ? -0.505 2.258 -11.382 1.00 84.19 222 THR A O 1
ATOM 1717 N N . ILE A 1 223 ? 1.689 1.917 -11.031 1.00 81.06 223 ILE A N 1
ATOM 1718 C CA . ILE A 1 223 ? 2.157 3.023 -11.883 1.00 81.06 223 ILE A CA 1
ATOM 1719 C C . ILE A 1 223 ? 1.740 2.801 -13.340 1.00 81.06 223 ILE A C 1
ATOM 1721 O O . ILE A 1 223 ? 1.185 3.700 -13.965 1.00 81.06 223 ILE A O 1
ATOM 1725 N N . LEU A 1 224 ? 1.963 1.593 -13.862 1.00 81.00 224 LEU A N 1
ATOM 1726 C CA . LEU A 1 224 ? 1.639 1.231 -15.236 1.00 81.00 224 LEU A CA 1
ATOM 1727 C C . LEU A 1 224 ? 0.147 1.359 -15.513 1.00 81.00 224 LEU A C 1
ATOM 1729 O O . LEU A 1 224 ? -0.228 2.008 -16.470 1.00 81.00 224 LEU A O 1
ATOM 1733 N N . THR A 1 225 ? -0.712 0.820 -14.655 1.00 79.06 225 THR A N 1
ATOM 1734 C CA . THR A 1 225 ? -2.171 0.824 -14.861 1.00 79.06 225 THR A CA 1
ATOM 1735 C C . THR A 1 225 ? -2.837 2.168 -14.561 1.00 79.06 225 THR A C 1
ATOM 1737 O O . THR A 1 225 ? -4.018 2.351 -14.867 1.00 79.06 225 THR A O 1
ATOM 1740 N N . TYR A 1 226 ? -2.113 3.125 -13.976 1.00 75.31 226 TYR A N 1
ATOM 1741 C CA . TYR A 1 226 ? -2.655 4.421 -13.575 1.00 75.31 226 TYR A CA 1
ATOM 1742 C C . TYR A 1 226 ? -3.342 5.193 -14.729 1.00 75.31 226 TYR A C 1
ATOM 1744 O O . TYR A 1 226 ? -4.489 5.612 -14.551 1.00 75.31 226 TYR A O 1
ATOM 1752 N N . PRO A 1 227 ? -2.761 5.335 -15.940 1.00 69.62 227 PRO A N 1
ATOM 1753 C CA . PRO A 1 227 ? -3.403 6.060 -17.043 1.00 69.62 227 PRO A CA 1
ATOM 1754 C C . PRO A 1 227 ? -4.723 5.429 -17.485 1.00 69.62 227 PRO A C 1
ATOM 1756 O O . PRO A 1 227 ? -5.706 6.142 -17.716 1.00 69.62 227 PRO A O 1
ATOM 1759 N N . THR A 1 228 ? -4.748 4.094 -17.559 1.00 70.19 228 THR A N 1
ATOM 1760 C CA . THR A 1 228 ? -5.915 3.286 -17.929 1.00 70.19 228 THR A CA 1
ATOM 1761 C C . THR A 1 228 ? -7.020 3.416 -16.884 1.00 70.19 228 THR A C 1
ATOM 1763 O O . THR A 1 228 ? -8.171 3.689 -17.230 1.00 70.19 228 THR A O 1
ATOM 1766 N N . ARG A 1 229 ? -6.675 3.301 -15.593 1.00 67.12 229 ARG A N 1
ATOM 1767 C CA . ARG A 1 229 ? -7.630 3.401 -14.477 1.00 67.12 229 ARG A CA 1
ATOM 1768 C C . ARG A 1 229 ? -8.331 4.760 -14.417 1.00 67.12 229 ARG A C 1
ATOM 1770 O O . ARG A 1 229 ? -9.507 4.810 -14.071 1.00 67.12 229 ARG A O 1
ATOM 1777 N N . PHE A 1 230 ? -7.649 5.842 -14.800 1.00 61.41 230 PHE A N 1
ATOM 1778 C CA . PHE A 1 230 ? -8.185 7.205 -14.676 1.00 61.41 230 PHE A CA 1
ATOM 1779 C C . PHE A 1 230 ? -8.563 7.873 -15.994 1.00 61.41 230 PHE A C 1
ATOM 1781 O O . PHE A 1 230 ? -8.935 9.042 -15.988 1.00 61.41 230 PHE A O 1
ATOM 1788 N N . LYS A 1 231 ? -8.535 7.140 -17.116 1.00 62.72 231 LYS A N 1
ATOM 1789 C CA . LYS A 1 231 ? -8.891 7.654 -18.454 1.00 62.72 231 LYS A CA 1
ATOM 1790 C C . LYS A 1 231 ? -8.119 8.931 -18.838 1.00 62.72 231 LYS A C 1
ATOM 1792 O O . LYS A 1 231 ? -8.628 9.780 -19.564 1.00 62.72 231 LYS A O 1
ATOM 1797 N N . ILE A 1 232 ? -6.877 9.055 -18.370 1.00 61.28 232 ILE A N 1
ATOM 1798 C CA . ILE A 1 232 ? -5.979 10.209 -18.597 1.00 61.28 232 ILE A CA 1
ATOM 1799 C C . ILE A 1 232 ? -4.860 9.882 -19.598 1.00 61.28 232 ILE A C 1
ATOM 1801 O O . ILE A 1 232 ? -3.810 10.521 -19.619 1.00 61.28 232 ILE A O 1
ATOM 1805 N N . THR A 1 233 ? -5.083 8.887 -20.455 1.00 55.84 233 THR A N 1
ATOM 1806 C CA . THR A 1 233 ? -4.104 8.362 -21.423 1.00 55.84 233 THR A CA 1
ATOM 1807 C C . THR A 1 233 ? -3.545 9.416 -22.386 1.00 55.84 233 THR A C 1
ATOM 1809 O O . THR A 1 233 ? -2.476 9.215 -22.946 1.00 55.84 233 THR A O 1
ATOM 1812 N N . ARG A 1 234 ? -4.222 10.561 -22.563 1.00 51.06 234 ARG A N 1
ATOM 1813 C CA . ARG A 1 234 ? -3.745 11.672 -23.410 1.00 51.06 234 ARG A CA 1
ATOM 1814 C C . ARG A 1 234 ? -2.740 12.607 -22.728 1.00 51.06 234 ARG A C 1
ATOM 1816 O O . ARG A 1 234 ? -2.023 13.307 -23.431 1.00 51.06 234 ARG A O 1
ATOM 1823 N N . THR A 1 235 ? -2.691 12.647 -21.397 1.00 53.62 235 THR A N 1
ATOM 1824 C CA . THR A 1 235 ? -1.828 13.562 -20.621 1.00 53.62 235 THR A CA 1
ATOM 1825 C C . THR A 1 235 ? -0.722 12.849 -19.850 1.00 53.62 235 THR A C 1
ATOM 1827 O O . THR A 1 235 ? 0.217 13.499 -19.398 1.00 53.62 235 THR A O 1
ATOM 1830 N N . TYR A 1 236 ? -0.800 11.524 -19.717 1.00 63.91 236 TYR A N 1
ATOM 1831 C CA . TYR A 1 236 ? 0.177 10.724 -18.988 1.00 63.91 236 TYR A CA 1
ATOM 1832 C C . TYR A 1 236 ? 1.072 9.935 -19.944 1.00 63.91 236 TYR A C 1
ATOM 1834 O O . TYR A 1 236 ? 0.679 8.885 -20.448 1.00 63.91 236 TYR A O 1
ATOM 1842 N N . ASN A 1 237 ? 2.290 10.422 -20.177 1.00 67.19 237 ASN A N 1
ATOM 1843 C CA . ASN A 1 237 ? 3.293 9.682 -20.937 1.00 67.19 237 ASN A CA 1
ATOM 1844 C C . ASN A 1 237 ? 4.146 8.835 -19.984 1.00 67.19 237 ASN A C 1
ATOM 1846 O O . ASN A 1 237 ? 5.018 9.366 -19.300 1.00 67.19 237 ASN A O 1
ATOM 1850 N N . ILE A 1 238 ? 3.899 7.526 -19.942 1.00 72.31 238 ILE A N 1
ATOM 1851 C CA . ILE A 1 238 ? 4.664 6.593 -19.103 1.00 72.31 238 ILE A CA 1
ATOM 1852 C C . ILE A 1 238 ? 5.928 6.064 -19.791 1.00 72.31 238 ILE A C 1
ATOM 1854 O O . ILE A 1 238 ? 6.775 5.475 -19.125 1.00 72.31 238 ILE A O 1
ATOM 1858 N N . SER A 1 239 ? 6.109 6.313 -21.093 1.00 72.81 239 SER A N 1
ATOM 1859 C CA . SER A 1 239 ? 7.281 5.859 -21.854 1.00 72.81 239 SER A CA 1
ATOM 1860 C C . SER A 1 239 ? 8.631 6.221 -21.212 1.00 72.81 239 SER A C 1
ATOM 1862 O O . SER A 1 239 ? 9.516 5.369 -21.232 1.00 72.81 239 SER A O 1
ATOM 1864 N N . PRO A 1 240 ? 8.822 7.396 -20.567 1.00 73.62 240 PRO A N 1
ATOM 1865 C CA . PRO A 1 240 ? 10.064 7.703 -19.850 1.00 73.62 240 PRO A CA 1
ATOM 1866 C C . PRO A 1 240 ? 10.359 6.780 -18.654 1.00 73.62 240 PRO A C 1
ATOM 1868 O O . PRO A 1 240 ? 11.505 6.683 -18.227 1.00 73.62 240 PRO A O 1
ATOM 1871 N N . CYS A 1 241 ? 9.351 6.093 -18.108 1.00 73.69 241 CYS A N 1
ATOM 1872 C CA . CYS A 1 241 ? 9.517 5.119 -17.025 1.00 73.69 241 CYS A CA 1
ATOM 1873 C C . CYS A 1 241 ? 9.977 3.747 -17.542 1.00 73.69 241 CYS A C 1
ATOM 1875 O O . CYS A 1 241 ? 10.456 2.916 -16.768 1.00 73.69 241 CYS A O 1
ATOM 1877 N N . ILE A 1 242 ? 9.807 3.482 -18.841 1.00 77.06 242 ILE A N 1
ATOM 1878 C CA . ILE A 1 242 ? 10.071 2.179 -19.447 1.00 77.06 242 ILE A CA 1
ATOM 1879 C C . ILE A 1 242 ? 11.494 2.163 -19.983 1.00 77.06 242 ILE A C 1
ATOM 1881 O O . ILE A 1 242 ? 11.770 2.584 -21.101 1.00 77.06 242 ILE A O 1
ATOM 1885 N N . THR A 1 243 ? 12.416 1.659 -19.172 1.00 77.50 243 THR A N 1
ATOM 1886 C CA . THR A 1 243 ? 13.827 1.546 -19.547 1.00 77.50 243 THR A CA 1
ATOM 1887 C C . THR A 1 243 ? 14.193 0.104 -19.896 1.00 77.50 243 THR A C 1
ATOM 1889 O O . THR A 1 243 ? 13.589 -0.859 -19.416 1.00 77.50 243 THR A O 1
ATOM 1892 N N . LEU A 1 244 ? 15.224 -0.072 -20.720 1.00 76.56 244 LEU A N 1
ATOM 1893 C CA . LEU A 1 244 ? 15.748 -1.394 -21.064 1.00 76.56 244 LEU A CA 1
ATOM 1894 C C . LEU A 1 244 ? 16.172 -2.232 -19.832 1.00 76.56 244 LEU A C 1
ATOM 1896 O O . LEU A 1 244 ? 15.862 -3.429 -19.809 1.00 76.56 244 LEU A O 1
ATOM 1900 N N . PRO A 1 245 ? 16.816 -1.661 -18.788 1.00 81.00 245 PRO A N 1
ATOM 1901 C CA . PRO A 1 245 ? 17.085 -2.382 -17.542 1.00 81.00 245 PRO A CA 1
ATOM 1902 C C . PRO A 1 245 ? 15.819 -2.857 -16.821 1.00 81.00 245 PRO A C 1
ATOM 1904 O O . PRO A 1 245 ? 15.784 -3.986 -16.325 1.00 81.00 245 PRO A O 1
ATOM 1907 N N . LEU A 1 246 ? 14.759 -2.042 -16.803 1.00 84.31 246 LEU A N 1
ATOM 1908 C CA . LEU A 1 246 ? 13.476 -2.410 -16.202 1.00 84.31 246 LEU A CA 1
ATOM 1909 C C . LEU A 1 246 ? 12.854 -3.606 -16.932 1.00 84.31 246 LEU A C 1
ATOM 1911 O O . LEU A 1 246 ? 12.511 -4.606 -16.304 1.00 84.31 246 LEU A O 1
ATOM 1915 N N . VAL A 1 247 ? 12.799 -3.557 -18.264 1.00 81.25 247 VAL A N 1
ATOM 1916 C CA . VAL A 1 247 ? 12.283 -4.663 -19.087 1.00 81.25 247 VAL A CA 1
ATOM 1917 C C . VAL A 1 247 ? 13.114 -5.931 -18.899 1.00 81.25 247 VAL A C 1
ATOM 1919 O O . VAL A 1 247 ? 12.559 -7.015 -18.734 1.00 81.25 247 VAL A O 1
ATOM 1922 N N . SER A 1 248 ? 14.441 -5.805 -18.867 1.00 81.94 248 SER A N 1
ATOM 1923 C CA . SER A 1 248 ? 15.341 -6.943 -18.644 1.00 81.94 248 SER A CA 1
ATOM 1924 C C . SER A 1 248 ? 15.114 -7.580 -17.267 1.00 81.94 248 SER A C 1
ATOM 1926 O O . SER A 1 248 ? 15.130 -8.803 -17.142 1.00 81.94 248 SER A O 1
ATOM 1928 N N . SER A 1 249 ? 14.824 -6.767 -16.245 1.00 84.81 249 SER A N 1
ATOM 1929 C CA . SER A 1 249 ? 14.489 -7.239 -14.894 1.00 84.81 249 SER A CA 1
ATOM 1930 C C . SER A 1 249 ? 13.159 -8.001 -14.862 1.00 84.81 249 SER A C 1
ATOM 1932 O O . SER A 1 249 ? 13.060 -9.052 -14.222 1.00 84.81 249 SER A O 1
ATOM 1934 N N . LEU A 1 250 ? 12.146 -7.519 -15.592 1.00 86.12 250 LEU A N 1
ATOM 1935 C CA . LEU A 1 250 ? 10.857 -8.206 -15.735 1.00 86.12 250 LEU A CA 1
ATOM 1936 C C . LEU A 1 250 ? 11.018 -9.554 -16.445 1.00 86.12 250 LEU A C 1
ATOM 1938 O O . LEU A 1 250 ? 10.544 -10.569 -15.940 1.00 86.12 250 LEU A O 1
ATOM 1942 N N . LEU A 1 251 ? 11.741 -9.583 -17.567 1.00 83.38 251 LEU A N 1
ATOM 1943 C CA . LEU A 1 251 ? 12.015 -10.809 -18.321 1.00 83.38 251 LEU A CA 1
ATOM 1944 C C . LEU A 1 251 ? 12.802 -11.833 -17.490 1.00 83.38 251 LEU A C 1
ATOM 1946 O O . LEU A 1 251 ? 12.415 -12.995 -17.430 1.00 83.38 251 LEU A O 1
ATOM 1950 N N . SER A 1 252 ? 13.831 -11.398 -16.757 1.00 83.88 252 SER A N 1
ATOM 1951 C CA . SER A 1 252 ? 14.579 -12.262 -15.831 1.00 83.88 252 SER A CA 1
ATOM 1952 C C . SER A 1 252 ? 13.684 -12.861 -14.733 1.00 83.88 252 SER A C 1
ATOM 1954 O O . SER A 1 252 ? 13.760 -14.053 -14.422 1.00 83.88 252 SER A O 1
ATOM 1956 N N . THR A 1 253 ? 12.760 -12.066 -14.186 1.00 84.00 253 THR A N 1
ATOM 1957 C CA . THR A 1 253 ? 11.788 -12.538 -13.182 1.00 84.00 253 THR A CA 1
ATOM 1958 C C . THR A 1 253 ? 10.833 -13.593 -13.752 1.00 84.00 253 THR A C 1
ATOM 1960 O O . THR A 1 253 ? 10.396 -14.485 -13.028 1.00 84.00 253 THR A O 1
ATOM 1963 N N . ILE A 1 254 ? 10.516 -13.513 -15.047 1.00 82.56 254 ILE A N 1
ATOM 1964 C CA . ILE A 1 254 ? 9.667 -14.487 -15.745 1.00 82.56 254 ILE A CA 1
ATOM 1965 C C . ILE A 1 254 ? 10.425 -15.794 -16.002 1.00 82.56 254 ILE A C 1
ATOM 1967 O O . ILE A 1 254 ? 9.866 -16.876 -15.813 1.00 82.56 254 ILE A O 1
ATOM 1971 N N . SER A 1 255 ? 11.690 -15.688 -16.408 1.00 74.25 255 SER A N 1
ATOM 1972 C CA . SER A 1 255 ? 12.548 -16.827 -16.754 1.00 74.25 255 SER A CA 1
ATOM 1973 C C . SER A 1 255 ? 13.014 -17.622 -15.534 1.00 74.25 255 SER A C 1
ATOM 1975 O O . SER A 1 255 ? 13.158 -18.840 -15.590 1.00 74.25 255 SER A O 1
ATOM 1977 N N . THR A 1 256 ? 13.225 -16.962 -14.397 1.00 75.19 256 THR A N 1
ATOM 1978 C CA . THR A 1 256 ? 13.531 -17.639 -13.125 1.00 75.19 256 THR A CA 1
ATOM 1979 C C . THR A 1 256 ? 12.282 -18.310 -12.564 1.00 75.19 256 THR A C 1
ATOM 1981 O O . THR A 1 256 ? 11.190 -17.804 -12.779 1.00 75.19 256 THR A O 1
ATOM 1984 N N . ASN A 1 257 ? 12.383 -19.421 -11.812 1.00 63.00 257 ASN A N 1
ATOM 1985 C CA . ASN A 1 257 ? 11.222 -20.076 -11.174 1.00 63.00 257 ASN A CA 1
ATOM 1986 C C . ASN A 1 257 ? 10.651 -19.286 -9.972 1.00 63.00 257 ASN A C 1
ATOM 1988 O O . ASN A 1 257 ? 10.469 -19.819 -8.882 1.00 63.00 257 ASN A O 1
ATOM 1992 N N . SER A 1 258 ? 10.421 -17.988 -10.169 1.00 72.12 258 SER A N 1
ATOM 1993 C CA . SER A 1 258 ? 9.950 -17.039 -9.171 1.00 72.12 258 SER A CA 1
ATOM 1994 C C . SER A 1 258 ? 8.443 -17.167 -8.935 1.00 72.12 258 SER A C 1
ATOM 1996 O O . SER A 1 258 ? 7.649 -17.307 -9.865 1.00 72.12 258 SER A O 1
ATOM 1998 N N . THR A 1 259 ? 8.015 -17.020 -7.682 1.00 80.44 259 THR A N 1
ATOM 1999 C CA . THR A 1 259 ? 6.595 -16.874 -7.314 1.00 80.44 259 THR A CA 1
ATOM 2000 C C . THR A 1 259 ? 5.991 -15.545 -7.791 1.00 80.44 259 THR A C 1
ATOM 2002 O O . THR A 1 259 ? 4.778 -15.350 -7.709 1.00 80.44 259 THR A O 1
ATOM 2005 N N . ASN A 1 260 ? 6.818 -14.635 -8.322 1.00 85.88 260 ASN A N 1
ATOM 2006 C CA . ASN A 1 260 ? 6.420 -13.320 -8.820 1.00 85.88 260 ASN A CA 1
ATOM 2007 C C . ASN A 1 260 ? 6.269 -13.248 -10.352 1.00 85.88 260 ASN A C 1
ATOM 2009 O O . ASN A 1 260 ? 5.948 -12.177 -10.871 1.00 85.88 260 ASN A O 1
ATOM 2013 N N . LYS A 1 261 ? 6.437 -14.370 -11.076 1.00 85.31 261 LYS A N 1
ATOM 2014 C CA . LYS A 1 261 ? 6.282 -14.464 -12.544 1.00 85.31 261 LYS A CA 1
ATOM 2015 C C . LYS A 1 261 ? 5.017 -13.781 -13.063 1.00 85.31 261 LYS A C 1
ATOM 2017 O O . LYS A 1 261 ? 5.079 -12.992 -14.000 1.00 85.31 261 LYS A O 1
ATOM 2022 N N . THR A 1 262 ? 3.874 -14.060 -12.436 1.00 85.12 262 THR A N 1
ATOM 2023 C CA . THR A 1 262 ? 2.575 -13.520 -12.860 1.00 85.12 262 THR A CA 1
ATOM 2024 C C . THR A 1 262 ? 2.538 -11.996 -12.790 1.00 85.12 262 THR A C 1
ATOM 2026 O O . THR A 1 262 ? 2.075 -11.361 -13.728 1.00 85.12 262 THR A O 1
ATOM 2029 N N . LEU A 1 263 ? 3.071 -11.394 -11.721 1.00 85.75 263 LEU A N 1
ATOM 2030 C CA . LEU A 1 263 ? 3.112 -9.935 -11.587 1.00 85.75 263 LEU A CA 1
ATOM 2031 C C . LEU A 1 263 ? 4.037 -9.303 -12.630 1.00 85.75 263 LEU A C 1
ATOM 2033 O O . LEU A 1 263 ? 3.680 -8.294 -13.229 1.00 85.75 263 LEU A O 1
ATOM 2037 N N . ALA A 1 264 ? 5.191 -9.921 -12.898 1.00 86.56 264 ALA A N 1
ATOM 2038 C CA . ALA A 1 264 ? 6.099 -9.455 -13.941 1.00 86.56 264 ALA A CA 1
ATOM 2039 C C . ALA A 1 264 ? 5.460 -9.520 -15.343 1.00 86.56 264 ALA A C 1
ATOM 2041 O O . ALA A 1 264 ? 5.600 -8.576 -16.122 1.00 86.56 264 ALA A O 1
ATOM 2042 N N . LEU A 1 265 ? 4.701 -10.583 -15.639 1.00 85.81 265 LEU A N 1
ATOM 2043 C CA . LEU A 1 265 ? 3.918 -10.698 -16.875 1.00 85.81 265 LEU A CA 1
ATOM 2044 C C . LEU A 1 265 ? 2.831 -9.626 -16.972 1.00 85.81 265 LEU A C 1
ATOM 2046 O O . LEU A 1 265 ? 2.676 -9.027 -18.031 1.00 85.81 265 LEU A O 1
ATOM 2050 N N . MET A 1 266 ? 2.111 -9.347 -15.882 1.00 86.38 266 MET A N 1
ATOM 2051 C CA . MET A 1 266 ? 1.105 -8.280 -15.854 1.00 86.38 266 MET A CA 1
ATOM 2052 C C . MET A 1 266 ? 1.727 -6.910 -16.151 1.00 86.38 266 MET A C 1
ATOM 2054 O O . MET A 1 266 ? 1.163 -6.153 -16.937 1.00 86.38 266 MET A O 1
ATOM 2058 N N . CYS A 1 267 ? 2.908 -6.611 -15.597 1.00 87.50 267 CYS A N 1
ATOM 2059 C CA . CYS A 1 267 ? 3.636 -5.380 -15.913 1.00 87.50 267 CYS A CA 1
ATOM 2060 C C . CYS A 1 267 ? 4.004 -5.297 -17.403 1.00 87.50 267 CYS A C 1
ATOM 2062 O O . CYS A 1 267 ? 3.753 -4.278 -18.039 1.00 87.50 267 CYS A O 1
ATOM 2064 N N . LEU A 1 268 ? 4.569 -6.363 -17.985 1.00 85.12 268 LEU A N 1
ATOM 2065 C CA . LEU A 1 268 ? 4.905 -6.381 -19.417 1.00 85.12 268 LEU A CA 1
ATOM 2066 C C . LEU A 1 268 ? 3.666 -6.256 -20.312 1.00 85.12 268 LEU A C 1
ATOM 2068 O O . LEU A 1 268 ? 3.708 -5.560 -21.329 1.00 85.12 268 LEU A O 1
ATOM 2072 N N . ASN A 1 269 ? 2.563 -6.902 -19.933 1.00 85.06 269 ASN A N 1
ATOM 2073 C CA . ASN A 1 269 ? 1.295 -6.783 -20.640 1.00 85.06 269 ASN A CA 1
ATOM 2074 C C . ASN A 1 269 ? 0.788 -5.335 -20.624 1.00 85.06 269 ASN A C 1
ATOM 2076 O O . ASN A 1 269 ? 0.392 -4.816 -21.661 1.00 85.06 269 ASN A O 1
ATOM 2080 N N . GLU A 1 270 ? 0.866 -4.645 -19.484 1.00 84.69 270 GLU A N 1
ATOM 2081 C CA . GLU A 1 270 ? 0.436 -3.246 -19.408 1.00 84.69 270 GLU A CA 1
ATOM 2082 C C . GLU A 1 270 ? 1.328 -2.334 -20.273 1.00 84.69 270 GLU A C 1
ATOM 2084 O O . GLU A 1 270 ? 0.807 -1.553 -21.069 1.00 84.69 270 GLU A O 1
ATOM 2089 N N . ILE A 1 271 ? 2.658 -2.503 -20.213 1.00 81.25 271 ILE A N 1
ATOM 2090 C CA . ILE A 1 271 ? 3.627 -1.751 -21.040 1.00 81.25 271 ILE A CA 1
ATOM 2091 C C . ILE A 1 271 ? 3.313 -1.889 -22.534 1.00 81.25 271 ILE A C 1
ATOM 2093 O O . ILE A 1 271 ? 3.302 -0.900 -23.271 1.00 81.25 271 ILE A O 1
ATOM 2097 N N . THR A 1 272 ? 3.065 -3.121 -22.982 1.00 77.44 272 THR A N 1
ATOM 2098 C CA . THR A 1 272 ? 2.772 -3.414 -24.391 1.00 77.44 272 THR A CA 1
ATOM 2099 C C . THR A 1 272 ? 1.392 -2.905 -24.801 1.00 77.44 272 THR A C 1
ATOM 2101 O O . THR A 1 272 ? 1.269 -2.287 -25.855 1.00 77.44 272 THR A O 1
ATOM 2104 N N . SER A 1 273 ? 0.372 -3.075 -23.955 1.00 76.12 273 SER A N 1
ATOM 2105 C CA . SER A 1 273 ? -1.001 -2.635 -24.237 1.00 76.12 273 SER A CA 1
ATOM 2106 C C . SER A 1 273 ? -1.141 -1.119 -24.409 1.00 76.12 273 SER A C 1
ATOM 2108 O O . SER A 1 273 ? -1.943 -0.659 -25.221 1.00 76.12 273 SER A O 1
ATOM 2110 N N . GLN A 1 274 ? -0.332 -0.331 -23.695 1.00 71.12 274 GLN A N 1
ATOM 2111 C CA . GLN A 1 274 ? -0.366 1.129 -23.774 1.00 71.12 274 GLN A CA 1
ATOM 2112 C C . GLN A 1 274 ? 0.521 1.705 -24.889 1.00 71.12 274 GLN A C 1
ATOM 2114 O O . GLN A 1 274 ? 0.618 2.922 -25.026 1.00 71.12 274 GLN A O 1
ATOM 2119 N N . ASN A 1 275 ? 1.168 0.863 -25.704 1.00 66.38 275 ASN A N 1
ATOM 2120 C CA . ASN A 1 275 ? 2.147 1.279 -26.715 1.00 66.38 275 ASN A CA 1
ATOM 2121 C C . ASN A 1 275 ? 3.295 2.145 -26.150 1.00 66.38 275 ASN A C 1
ATOM 2123 O O . ASN A 1 275 ? 3.821 3.024 -26.832 1.00 66.38 275 ASN A O 1
ATOM 2127 N N . CYS A 1 276 ? 3.678 1.932 -24.890 1.00 64.75 276 CYS A N 1
ATOM 2128 C CA . CYS A 1 276 ? 4.629 2.788 -24.177 1.00 64.75 276 CYS A CA 1
ATOM 2129 C C . CYS A 1 276 ? 6.072 2.304 -24.334 1.00 64.75 276 CYS A C 1
ATOM 2131 O O . CYS A 1 276 ? 6.782 2.056 -23.360 1.00 64.75 276 CYS A O 1
ATOM 2133 N N . TYR A 1 277 ? 6.502 2.139 -25.581 1.00 61.81 277 TYR A N 1
ATOM 2134 C CA . TYR A 1 277 ? 7.889 1.832 -25.919 1.00 61.81 277 TYR A CA 1
ATOM 2135 C C . TYR A 1 277 ? 8.650 3.147 -26.132 1.00 61.81 277 TYR A C 1
ATOM 2137 O O . TYR A 1 277 ? 8.146 4.028 -26.833 1.00 61.81 277 TYR A O 1
ATOM 2145 N N . PRO A 1 278 ? 9.876 3.311 -25.606 1.00 54.12 278 PRO A N 1
ATOM 2146 C CA . PRO A 1 278 ? 10.727 4.417 -26.025 1.00 54.12 278 PRO A CA 1
ATOM 2147 C C . PRO A 1 278 ? 10.971 4.300 -27.535 1.00 54.12 278 PRO A C 1
ATOM 2149 O O . PRO A 1 278 ? 11.416 3.247 -27.998 1.00 54.12 278 PRO A O 1
ATOM 2152 N N . ASN A 1 279 ? 10.702 5.357 -28.308 1.00 54.41 279 ASN A N 1
ATOM 2153 C CA . ASN A 1 279 ? 10.873 5.353 -29.772 1.00 54.41 279 ASN A CA 1
ATOM 2154 C C . ASN A 1 279 ? 12.289 4.925 -30.210 1.00 54.41 279 ASN A C 1
ATOM 2156 O O . ASN A 1 279 ? 12.448 4.308 -31.259 1.00 54.41 279 ASN A O 1
ATOM 2160 N N . GLU A 1 280 ? 13.305 5.182 -29.383 1.00 53.03 280 GLU A N 1
ATOM 2161 C CA . GLU A 1 280 ? 14.697 4.787 -29.640 1.00 53.03 280 GLU A CA 1
ATOM 2162 C C . GLU A 1 280 ? 15.024 3.339 -29.225 1.00 53.03 280 GLU A C 1
ATOM 2164 O O . GLU A 1 280 ? 16.016 2.778 -29.679 1.00 53.03 280 GLU A O 1
ATOM 2169 N N . MET A 1 281 ? 14.177 2.695 -28.411 1.00 56.19 281 MET A N 1
ATOM 2170 C CA . MET A 1 281 ? 14.403 1.344 -27.868 1.00 56.19 281 MET A CA 1
ATOM 2171 C C . MET A 1 281 ? 13.389 0.303 -28.357 1.00 56.19 281 MET A C 1
ATOM 2173 O O . MET A 1 281 ? 13.536 -0.875 -28.040 1.00 56.19 281 MET A O 1
ATOM 2177 N N . ALA A 1 282 ? 12.379 0.692 -29.143 1.00 58.22 282 ALA A N 1
ATOM 2178 C CA . ALA A 1 282 ? 11.312 -0.201 -29.603 1.00 58.22 282 ALA A CA 1
ATOM 2179 C C . ALA A 1 282 ? 11.847 -1.453 -30.326 1.00 58.22 282 ALA A C 1
ATOM 2181 O O . ALA A 1 282 ? 11.372 -2.559 -30.081 1.00 58.22 282 ALA A O 1
ATOM 2182 N N . LYS A 1 283 ? 12.885 -1.309 -31.163 1.00 59.44 283 LYS A N 1
ATOM 2183 C CA . LYS A 1 283 ? 13.499 -2.444 -31.874 1.00 59.44 283 LYS A CA 1
ATOM 2184 C C . LYS A 1 283 ? 14.210 -3.407 -30.923 1.00 59.44 283 LYS A C 1
ATOM 2186 O O . LYS A 1 283 ? 13.985 -4.609 -31.005 1.00 59.44 283 LYS A O 1
ATOM 2191 N N . GLU A 1 284 ? 15.032 -2.901 -30.007 1.00 64.25 284 GLU A N 1
ATOM 2192 C CA . GLU A 1 284 ? 15.768 -3.746 -29.056 1.00 64.25 284 GLU A CA 1
ATOM 2193 C C . GLU A 1 284 ? 14.830 -4.399 -28.029 1.00 64.25 284 GLU A C 1
ATOM 2195 O O . GLU A 1 284 ? 14.999 -5.566 -27.678 1.00 64.25 284 GLU A O 1
ATOM 2200 N N . PHE A 1 285 ? 13.792 -3.670 -27.611 1.00 63.62 285 PHE A N 1
ATOM 2201 C CA . PHE A 1 285 ? 12.704 -4.164 -26.774 1.00 63.62 285 PHE A CA 1
ATOM 2202 C C . PHE A 1 285 ? 11.972 -5.337 -27.434 1.00 63.62 285 PHE A C 1
ATOM 2204 O O . PHE A 1 285 ? 11.883 -6.411 -26.839 1.00 63.62 285 PHE A O 1
ATOM 2211 N N . ILE A 1 286 ? 11.502 -5.160 -28.676 1.00 65.31 286 ILE A N 1
ATOM 2212 C CA . ILE A 1 286 ? 10.807 -6.209 -29.434 1.00 65.31 286 ILE A CA 1
ATOM 2213 C C . ILE A 1 286 ? 11.726 -7.416 -29.642 1.00 65.31 286 ILE A C 1
ATOM 2215 O O . ILE A 1 286 ? 11.291 -8.546 -29.440 1.00 65.31 286 ILE A O 1
ATOM 2219 N N . VAL A 1 287 ? 13.000 -7.201 -29.984 1.00 67.38 287 VAL A N 1
ATOM 2220 C CA . VAL A 1 287 ? 13.973 -8.288 -30.191 1.00 67.38 287 VAL A CA 1
ATOM 2221 C C . VAL A 1 287 ? 14.230 -9.072 -28.901 1.00 67.38 287 VAL A C 1
ATOM 2223 O O . VAL A 1 287 ? 14.215 -10.304 -28.926 1.00 67.38 287 VAL A O 1
ATOM 2226 N N . LYS A 1 288 ? 14.423 -8.401 -27.759 1.00 68.38 288 LYS A N 1
ATOM 2227 C CA . LYS A 1 288 ? 14.619 -9.075 -26.463 1.00 68.38 288 LYS A CA 1
ATOM 2228 C C . LYS A 1 288 ? 13.370 -9.818 -26.002 1.00 68.38 288 LYS A C 1
ATOM 2230 O O . LYS A 1 288 ? 13.492 -10.950 -25.536 1.00 68.38 288 LYS A O 1
ATOM 2235 N N . LEU A 1 289 ? 12.191 -9.219 -26.173 1.00 67.62 289 LEU A N 1
ATOM 2236 C CA . LEU A 1 289 ? 10.914 -9.860 -25.868 1.00 67.62 289 LEU A CA 1
ATOM 2237 C C . LEU A 1 289 ? 10.703 -11.102 -26.744 1.00 67.62 289 LEU A C 1
ATOM 2239 O O . LEU A 1 289 ? 10.432 -12.176 -26.217 1.00 67.62 289 LEU A O 1
ATOM 2243 N N . ALA A 1 290 ? 10.900 -10.985 -28.060 1.00 66.50 290 ALA A N 1
ATOM 2244 C CA . ALA A 1 290 ? 10.769 -12.094 -29.003 1.00 66.50 290 ALA A CA 1
ATOM 2245 C C . ALA A 1 290 ? 11.768 -13.226 -28.708 1.00 66.50 290 ALA A C 1
ATOM 2247 O O . ALA A 1 290 ? 11.397 -14.397 -28.733 1.00 66.50 290 ALA A O 1
ATOM 2248 N N . SER A 1 291 ? 13.017 -12.890 -28.370 1.00 68.69 291 SER A N 1
ATOM 2249 C CA . SER A 1 291 ? 14.039 -13.862 -27.961 1.00 68.69 291 SER A CA 1
ATOM 2250 C C . SER A 1 291 ? 13.627 -14.637 -26.701 1.00 68.69 291 SER A C 1
ATOM 2252 O O . SER A 1 291 ? 13.683 -15.867 -26.686 1.00 68.69 291 SER A O 1
ATOM 2254 N N . HIS A 1 292 ? 13.116 -13.944 -25.677 1.00 66.94 292 HIS A N 1
ATOM 2255 C CA . HIS A 1 292 ? 12.630 -14.577 -24.447 1.00 66.94 292 HIS A CA 1
ATOM 2256 C C . HIS A 1 292 ? 11.373 -15.428 -24.663 1.00 66.94 292 HIS A C 1
ATOM 2258 O O . HIS A 1 292 ? 11.293 -16.538 -24.141 1.00 66.94 292 HIS A O 1
ATOM 2264 N N . VAL A 1 293 ? 10.404 -14.954 -25.453 1.00 66.81 293 VAL A N 1
ATOM 2265 C CA . VAL A 1 293 ? 9.212 -15.743 -25.807 1.00 66.81 293 VAL A CA 1
ATOM 2266 C C . VAL A 1 293 ? 9.625 -17.023 -26.532 1.00 66.81 293 VAL A C 1
ATOM 2268 O O . VAL A 1 293 ? 9.156 -18.098 -26.172 1.00 66.81 293 VAL A O 1
ATOM 2271 N N . ASN A 1 294 ? 10.559 -16.944 -27.482 1.00 61.22 294 ASN A N 1
ATOM 2272 C CA . ASN A 1 294 ? 11.074 -18.121 -28.184 1.00 61.22 294 ASN A CA 1
ATOM 2273 C C . ASN A 1 294 ? 11.816 -19.090 -27.251 1.00 61.22 294 ASN A C 1
ATOM 2275 O O . ASN A 1 294 ? 11.691 -20.302 -27.417 1.00 61.22 294 ASN A 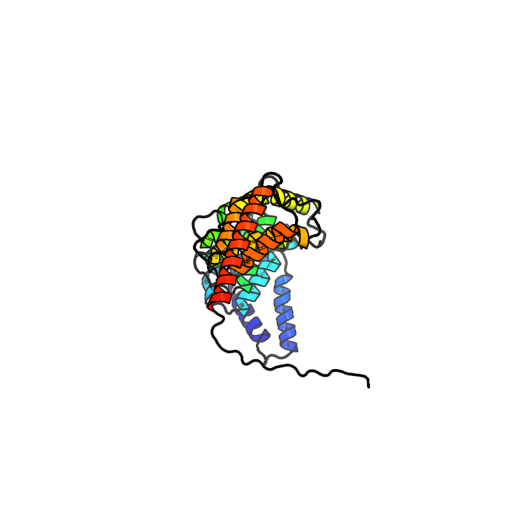O 1
ATOM 2279 N N . GLN A 1 295 ? 12.540 -18.588 -26.248 1.00 67.06 295 GLN A N 1
ATOM 2280 C CA . GLN A 1 295 ? 13.178 -19.425 -25.231 1.00 67.06 295 GLN A CA 1
ATOM 2281 C C . GLN A 1 295 ? 12.140 -20.160 -24.369 1.00 67.06 295 GLN A C 1
ATOM 2283 O O . GLN A 1 295 ? 12.223 -21.379 -24.226 1.00 67.06 295 GLN A O 1
ATOM 2288 N N . VAL A 1 296 ? 11.125 -19.451 -23.861 1.00 60.56 296 VAL A N 1
ATOM 2289 C CA . VAL A 1 296 ? 10.052 -20.034 -23.035 1.00 60.56 296 VAL A CA 1
ATOM 2290 C C . VAL A 1 296 ? 9.207 -21.028 -23.838 1.00 60.56 296 VAL A C 1
ATOM 2292 O O . VAL A 1 296 ? 8.927 -22.127 -23.364 1.00 60.56 296 VAL A O 1
ATOM 2295 N N . VAL A 1 297 ? 8.842 -20.695 -25.080 1.00 60.78 297 VAL A N 1
ATOM 2296 C CA . VAL A 1 297 ? 8.132 -21.610 -25.991 1.00 60.78 297 VAL A CA 1
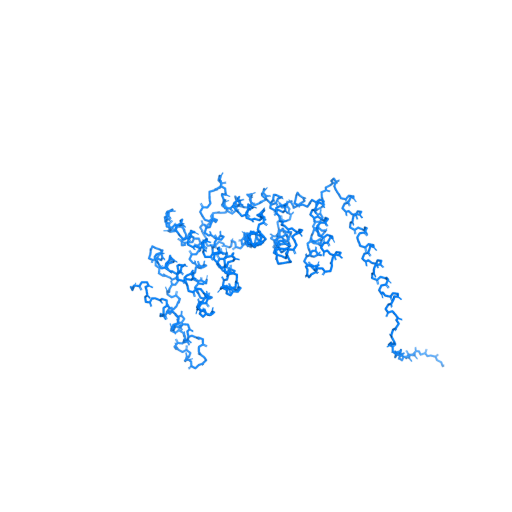ATOM 2297 C C . VAL A 1 297 ? 9.000 -22.827 -26.320 1.00 60.78 297 VAL A C 1
ATOM 2299 O O . VAL A 1 297 ? 8.491 -23.948 -26.357 1.00 60.78 297 VAL A O 1
ATOM 2302 N N . GLY A 1 298 ? 10.308 -22.637 -26.511 1.00 61.22 298 GLY A N 1
ATOM 2303 C CA . GLY A 1 298 ? 11.284 -23.707 -26.727 1.00 61.22 298 GLY A CA 1
ATOM 2304 C C . GLY A 1 298 ? 11.406 -24.664 -25.537 1.00 61.22 298 GLY A C 1
ATOM 2305 O O . GLY A 1 298 ? 11.494 -25.878 -25.718 1.00 61.22 298 GLY A O 1
ATOM 2306 N N . GLU A 1 299 ? 11.365 -24.147 -24.311 1.00 60.72 299 GLU A N 1
ATOM 2307 C CA . GLU A 1 299 ? 11.319 -24.961 -23.091 1.00 60.72 299 GLU A CA 1
ATOM 2308 C C . GLU A 1 299 ? 9.981 -25.693 -22.949 1.00 60.72 299 GLU A C 1
ATOM 2310 O O . GLU A 1 299 ? 9.965 -26.893 -22.677 1.00 60.72 299 GLU A O 1
ATOM 2315 N N . TYR A 1 300 ? 8.859 -25.026 -23.230 1.00 53.22 300 TYR A N 1
ATOM 2316 C CA . TYR A 1 300 ? 7.530 -25.639 -23.180 1.00 53.22 300 TYR A CA 1
ATOM 2317 C C . TYR A 1 300 ? 7.369 -26.759 -24.220 1.00 53.22 300 TYR A C 1
ATOM 2319 O O . TYR A 1 300 ? 6.845 -27.829 -23.919 1.00 53.22 300 TYR A O 1
ATOM 2327 N N . THR A 1 301 ? 7.893 -26.570 -25.434 1.00 55.94 301 THR A N 1
ATOM 2328 C CA . THR A 1 301 ? 7.917 -27.619 -26.469 1.00 55.94 301 THR A CA 1
ATOM 2329 C C . THR A 1 301 ? 8.843 -28.777 -26.108 1.00 55.94 301 THR A C 1
ATOM 2331 O O . THR A 1 301 ? 8.526 -29.916 -26.445 1.00 55.94 301 THR A O 1
ATOM 2334 N N . LYS A 1 302 ? 9.946 -28.540 -25.389 1.00 57.97 302 LYS A N 1
ATOM 2335 C CA . LYS A 1 302 ? 10.770 -29.621 -24.819 1.00 57.97 302 LYS A CA 1
ATOM 2336 C C . LYS A 1 302 ? 10.028 -30.389 -23.725 1.00 57.97 302 LYS A C 1
ATOM 2338 O O . LYS A 1 302 ? 10.096 -31.612 -23.712 1.00 57.97 302 LYS A O 1
ATOM 2343 N N . ILE A 1 303 ? 9.282 -29.704 -22.857 1.00 57.59 303 ILE A N 1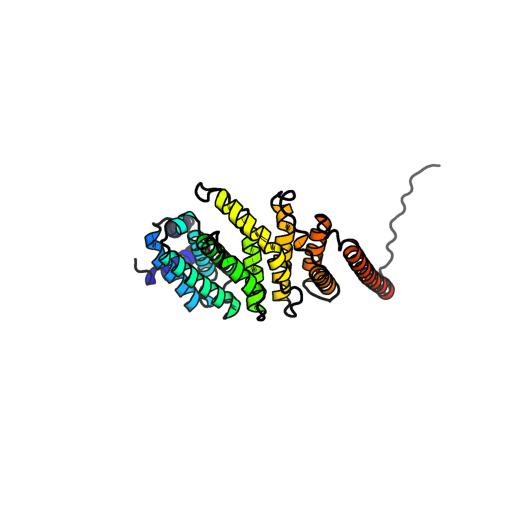
ATOM 2344 C CA . ILE A 1 303 ? 8.441 -30.338 -21.829 1.00 57.59 303 ILE A CA 1
ATOM 2345 C C . ILE A 1 303 ? 7.334 -31.176 -22.477 1.00 57.59 303 ILE A C 1
ATOM 2347 O O . ILE A 1 303 ? 7.131 -32.314 -22.077 1.00 57.59 303 ILE A O 1
ATOM 2351 N N . LEU A 1 304 ? 6.671 -30.674 -23.521 1.00 49.69 304 LEU A N 1
ATOM 2352 C CA . LEU A 1 304 ? 5.655 -31.432 -24.261 1.00 49.69 304 LEU A CA 1
ATOM 2353 C C . LEU A 1 304 ? 6.244 -32.652 -24.986 1.00 49.69 304 LEU A C 1
ATOM 2355 O O . LEU A 1 304 ? 5.630 -33.715 -24.993 1.00 49.69 304 LEU A O 1
ATOM 2359 N N . LYS A 1 305 ? 7.450 -32.531 -25.556 1.00 54.38 305 LYS A N 1
ATOM 2360 C CA . LYS A 1 305 ? 8.144 -33.650 -26.218 1.00 54.38 305 LYS A CA 1
ATOM 2361 C C . LYS A 1 305 ? 8.682 -34.694 -25.236 1.00 54.38 305 LYS A C 1
ATOM 2363 O O . LYS A 1 305 ? 8.686 -35.872 -25.571 1.00 54.38 305 LYS A O 1
ATOM 2368 N N . ASN A 1 306 ? 9.087 -34.285 -24.034 1.00 53.97 306 ASN A N 1
ATOM 2369 C CA . ASN A 1 306 ? 9.637 -35.184 -23.014 1.00 53.97 306 ASN A CA 1
ATOM 2370 C C . ASN A 1 306 ? 8.578 -35.707 -22.021 1.00 53.97 306 ASN A C 1
ATOM 2372 O O . ASN A 1 306 ? 8.814 -36.708 -21.355 1.00 53.97 306 ASN A O 1
ATOM 2376 N N . GLY A 1 307 ? 7.418 -35.050 -21.917 1.00 43.06 307 GLY A N 1
ATOM 2377 C CA . GLY A 1 307 ? 6.298 -35.412 -21.039 1.00 43.06 307 GLY A CA 1
ATOM 2378 C C . GLY A 1 307 ? 5.189 -36.226 -21.718 1.00 43.06 307 GLY A C 1
ATOM 2379 O O . GLY A 1 307 ? 4.285 -36.704 -21.039 1.00 43.06 307 GLY A O 1
ATOM 2380 N N . GLY A 1 308 ? 5.259 -36.440 -23.036 1.00 39.81 308 GLY A N 1
ATOM 2381 C CA . GLY A 1 308 ? 4.305 -37.243 -23.821 1.00 39.81 308 GLY A CA 1
ATOM 2382 C C . GLY A 1 308 ? 4.438 -38.763 -23.652 1.00 39.81 308 GLY A C 1
ATOM 2383 O O . GLY A 1 308 ? 4.135 -39.511 -24.577 1.00 39.81 308 GLY A O 1
ATOM 2384 N N . GLY A 1 309 ? 4.923 -39.220 -22.498 1.00 38.53 309 GLY A N 1
ATOM 2385 C CA . GLY A 1 309 ? 5.182 -40.623 -22.185 1.00 38.53 309 GLY A CA 1
ATOM 2386 C C . GLY A 1 309 ? 4.395 -41.140 -20.986 1.00 38.53 309 GLY A C 1
ATOM 2387 O O . GLY A 1 309 ? 4.936 -41.932 -20.231 1.00 38.53 309 GLY A O 1
ATOM 2388 N N . THR A 1 310 ? 3.153 -40.705 -20.759 1.00 38.12 310 THR A N 1
ATOM 2389 C CA . THR A 1 310 ? 2.223 -41.472 -19.911 1.00 38.12 310 THR A CA 1
ATOM 2390 C C . THR A 1 310 ? 0.806 -41.443 -20.476 1.00 38.12 310 THR A C 1
ATOM 2392 O O . THR A 1 310 ? 0.269 -40.404 -20.849 1.00 38.12 310 THR A O 1
ATOM 2395 N N . ASN A 1 311 ? 0.252 -42.649 -20.590 1.00 45.00 311 ASN A N 1
ATOM 2396 C CA . ASN A 1 311 ? -1.016 -43.011 -21.205 1.00 45.00 311 ASN A CA 1
ATOM 2397 C C . ASN A 1 311 ? -2.199 -42.159 -20.728 1.00 45.00 311 ASN A C 1
ATOM 2399 O O . ASN A 1 311 ? -2.590 -42.242 -19.566 1.00 45.00 311 ASN A O 1
ATOM 2403 N N . VAL A 1 312 ? -2.866 -41.478 -21.659 1.00 36.56 312 VAL A N 1
ATOM 2404 C CA . VAL A 1 312 ? -4.295 -41.178 -21.521 1.00 36.56 312 VAL A CA 1
ATOM 2405 C C . VAL A 1 312 ? -5.020 -41.963 -22.602 1.00 36.56 312 VAL A C 1
ATOM 2407 O O . VAL A 1 312 ? -4.831 -41.745 -23.799 1.00 36.56 312 VAL A O 1
ATOM 2410 N N . ALA A 1 313 ? -5.788 -42.948 -22.142 1.00 35.34 313 ALA A N 1
ATOM 2411 C CA . ALA A 1 313 ? -6.621 -43.809 -22.954 1.00 35.34 313 ALA A CA 1
ATOM 2412 C C . ALA A 1 313 ? -7.513 -42.970 -23.878 1.00 35.34 313 ALA A C 1
ATOM 2414 O O . ALA A 1 313 ? -8.233 -42.068 -23.458 1.00 35.34 313 ALA A O 1
ATOM 2415 N N . ARG A 1 314 ? -7.428 -43.295 -25.163 1.00 33.72 314 ARG A N 1
ATOM 2416 C CA . ARG A 1 314 ? -8.170 -42.701 -26.266 1.00 33.72 314 ARG A CA 1
ATOM 2417 C C . ARG A 1 314 ? -9.636 -43.135 -26.163 1.00 33.72 314 ARG A C 1
ATOM 2419 O O . ARG A 1 314 ? -10.010 -44.154 -26.736 1.00 33.72 314 ARG A O 1
ATOM 2426 N N . THR A 1 315 ? -10.475 -42.392 -25.449 1.00 34.53 315 THR A N 1
ATOM 2427 C CA . THR A 1 315 ? -11.928 -42.486 -25.638 1.00 34.53 315 THR A CA 1
ATOM 2428 C C . THR A 1 315 ? -12.271 -41.813 -26.967 1.00 34.53 315 THR A C 1
ATOM 2430 O O . THR A 1 315 ? -12.179 -40.597 -27.118 1.00 34.53 315 THR A O 1
ATOM 2433 N N . LYS A 1 316 ? -12.583 -42.630 -27.979 1.00 32.78 316 LYS A N 1
ATOM 2434 C CA . LYS A 1 316 ? -13.123 -42.163 -29.262 1.00 32.78 316 LYS A CA 1
ATOM 2435 C C . LYS A 1 316 ? -14.507 -41.531 -29.032 1.00 32.78 316 LYS A C 1
ATOM 2437 O O . LYS A 1 316 ? -15.336 -42.185 -28.401 1.00 32.78 316 LYS A O 1
ATOM 2442 N N . PRO A 1 317 ? -14.790 -40.333 -29.566 1.00 31.66 317 PRO A N 1
ATOM 2443 C CA . PRO A 1 317 ? -16.156 -39.853 -29.723 1.00 31.66 317 PRO A CA 1
ATOM 2444 C C . PRO A 1 317 ? -16.848 -40.618 -30.860 1.00 31.66 317 PRO A C 1
ATOM 2446 O O . PRO A 1 317 ? -16.227 -40.929 -31.876 1.00 31.66 317 PRO A O 1
ATOM 2449 N N . SER A 1 318 ? -18.122 -40.928 -30.646 1.00 35.41 318 SER A N 1
ATOM 2450 C CA . SER A 1 318 ? -19.072 -41.548 -31.570 1.00 35.41 318 SER A CA 1
ATOM 2451 C C . SER A 1 318 ? -19.262 -40.731 -32.853 1.00 35.41 318 SER A C 1
ATOM 2453 O O . SER A 1 318 ? -19.552 -39.539 -32.790 1.00 35.41 318 SER A O 1
ATOM 2455 N N . GLU A 1 319 ? -19.130 -41.386 -34.009 1.00 34.12 319 GLU A N 1
ATOM 2456 C CA . GLU A 1 319 ? -19.567 -40.866 -35.308 1.00 34.12 319 GLU A CA 1
ATOM 2457 C C . GLU A 1 319 ? -21.078 -41.102 -35.457 1.00 34.12 319 GLU A C 1
ATOM 2459 O O . GLU A 1 319 ? -21.509 -42.229 -35.684 1.00 34.12 319 GLU A O 1
ATOM 2464 N N . GLU A 1 320 ? -21.881 -40.043 -35.348 1.00 34.25 320 GLU A N 1
ATOM 2465 C CA . GLU A 1 320 ? -23.199 -39.985 -35.987 1.00 34.25 320 GLU A CA 1
ATOM 2466 C C . GLU A 1 320 ? -23.032 -39.265 -37.332 1.00 34.25 320 GLU A C 1
ATOM 2468 O O . GLU A 1 320 ? -22.704 -38.079 -37.387 1.00 34.25 320 GLU A O 1
ATOM 2473 N N . ARG A 1 321 ? -23.211 -40.017 -38.422 1.00 34.53 321 ARG A N 1
ATOM 2474 C CA . ARG A 1 321 ? -23.461 -39.506 -39.774 1.00 34.53 321 ARG A CA 1
ATOM 2475 C C . ARG A 1 321 ? -24.917 -39.809 -40.127 1.00 34.53 321 ARG A C 1
ATOM 2477 O O . ARG A 1 321 ? -25.255 -40.964 -40.355 1.00 34.53 321 ARG A O 1
ATOM 2484 N N . SER A 1 322 ? -25.732 -38.770 -40.186 1.00 32.59 322 SER A N 1
ATOM 2485 C CA . SER A 1 322 ? -26.879 -38.614 -41.092 1.00 32.59 322 SER A CA 1
ATOM 2486 C C . SER A 1 322 ? -26.341 -38.122 -42.451 1.00 32.59 322 SER A C 1
ATOM 2488 O O . SER A 1 322 ? -25.337 -37.413 -42.472 1.00 32.59 322 SER A O 1
ATOM 2490 N N . ASP A 1 323 ? -26.862 -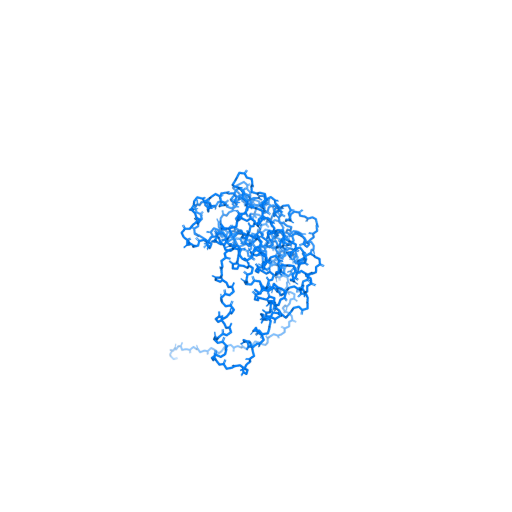38.427 -43.637 1.00 34.75 323 ASP A N 1
ATOM 2491 C CA . ASP A 1 323 ? -27.998 -39.218 -44.118 1.00 34.75 323 ASP A CA 1
ATOM 2492 C C . ASP A 1 323 ? -27.736 -39.557 -45.612 1.00 34.75 323 ASP A C 1
ATOM 2494 O O . ASP A 1 323 ? -26.828 -38.994 -46.229 1.00 34.75 323 ASP A O 1
ATOM 2498 N N . GLU A 1 324 ? -28.618 -40.402 -46.161 1.00 34.72 324 GLU A N 1
ATOM 2499 C CA . GLU A 1 324 ? -29.068 -40.523 -47.565 1.00 34.72 324 GLU A CA 1
ATOM 2500 C C . GLU A 1 324 ? -28.629 -41.755 -48.392 1.00 34.72 324 GLU A C 1
ATOM 2502 O O . GLU A 1 324 ? -27.469 -41.903 -48.783 1.00 34.72 324 GLU A O 1
ATOM 2507 N N . LEU A 1 325 ? -29.680 -42.530 -48.737 1.00 31.45 325 LEU A N 1
ATOM 2508 C CA . LEU A 1 325 ? -29.847 -43.727 -49.591 1.00 31.45 325 LEU A CA 1
ATOM 2509 C C . LEU A 1 325 ? -29.649 -45.108 -48.946 1.00 31.45 325 LEU A C 1
ATOM 2511 O O . LEU A 1 325 ? -28.500 -45.526 -48.693 1.00 31.45 325 LEU A O 1
#

Foldseek 3Di:
DDLVVPLVVLLVLLCLLPPPPRDPVSNVVSVVVLVVLLVDDLVVCLVNLLSLLVCCLVCLQVDDQSSLLSSLVSLLSCLDPVSLVVDDLVSLVSNLVSLVSSLCSPQPVPPPSHDPNSSLSSLLSNLSSLLSNADLVCSVVLVVLLVQCLDPDLSSVLSSLQSLLSNLVVLQVPPDPPDPPVVSSVSVVVVCLVCLLSSLVSHPCVDPDLSSVLSSLSSLLSVLCSCVVRVVLVPRQCLSNDDPVSLVSLLVCLVPPHPCNVSSVSSVVSCVVSVSHDPVCPVVSVVVVVVSVCVVVVVVVVCVVVVVPDDDDDPDDDDDDDDDD

Secondary structure (DSSP, 8-state):
--HHHHHHHHHHHHHHHH-TTS-HHHHHHHHHHHHHTTTS-GGGHHHHHHHHHHHHHHHGGGS-HHHHHHHHHHHHHHTSHHHHHTS-HHHHHHHHHHHHHHHHIIIIISTTSS-HHHHHHHHHHHHHHHHHH-BTTB-HHHHHHHHHHT-SSHHHHHHHHHHHHHHHHHSS-----S-S-HHHHHHHHHHHHHHHHHHHHTS-TT-SSHHHHHHHHHHHHHHHHHHHHHT-TTT---GGG--HHHHHHHHHHHHTT-TTHHHHHHHHHHHHHTT---TTTHHHHHHHHHHHHHHHHHHHHHHHHHH--S-----PPP-------

Organism: NCBI:txid1714386

pLDDT: mean 73.9, std 15.1, range [31.45, 93.94]

Radius of gyration: 25.68 Å; chains: 1; bounding box: 50×68×80 Å

InterPro domains:
  IPR011989 Armadillo-like helical [G3DSA:1.25.10.10] (4-315)
  IPR013598 Exportin-1/Importin-beta-like [PF08389] (119-268)
  IPR016024 Armadillo-type fold [SSF48371] (3-293)
  IPR040016 Exportin-6 [PTHR21452] (1-203)